Protein AF-A0A2D3UZE0-F1 (afdb_monomer_lite)

Secondary structure (DSSP, 8-state):
--------------------------GGGGS--HHHHHHHHHHHS-HHHHHHHHHH-HHHHHHHHH-HHHHHHHHHHHHHHHHHHHHHHHHS-HHHHHHHHHH-HHHHHHHHH-HHHHHHTTSSPPP--GGGGTGGGGS-----EE-TTEEEEEEEEETTEEEEEEEE-TT----SSHHHHTSBSEESPPSEEEEEEE-TTSSEEEEEEEE-SBHHHHHHHHHTS-TTPEEEEEE------TT-HHHHHHHHHHHHHHHHHHHHHHHHHHHHHHHHHHHHHHHHHHHHHHHHHHHHHHHHHHHHHHHHHHHHHHHHHHHHHHHHHHHHHHHHHHHHHTTS--

pLDDT: mean 75.47, std 17.36, range [38.78, 98.56]

Organism: NCBI:txid112498

Foldseek 3Di:
DDDDDDDDDDDDDDDDDDDDDPDPPDPPVPPPPVLNVLLVVLLPDDVVVLVVQCVPDPVSVCSCVVDPSNVVVVCVPLPPLRSLVVCCLPPDQLVVLVVQCPVDVSSVVSCVPDPSNCCSNQLDADDPDPVQVVVVVPVDNPLPFFHPQWAFPAFDDDPNDGFGFTDRPPVPDCDDPDRQQSGFGTHVFFQWKWWWKDAPPPDGPDIDTFGDGGPNSVVVVVVVDDPRIHGTGIGGPGDPPPPDVSVVVVVVVVVVVVVVVVVVVVVVVVVVVVVVVVVVVVVVVVVVVVVVVVVVVVVVVVVVVVVVVVVVVVVVVVVVVVVVVVVVVVVVVVVVVVVPPD

Sequence (342 aa):
MEGSIENPVLESTVLLEQNDPIVPTSASSKVLNTTELLEHIMAYLPMNGITEARQVNRFFRIVVDTSKPLRRPMIRVFGHGKLLEHILSQNLSAAEVTRARRVCQFFGATIDSSRTLRKVMFLEPERLSETLTLEMFTNQLTVTKLHPFINRMGITELDLQHAETFAISPNFSPWKLATWRSMLVCQPPCDGFKVYYLETGSHVSEIREVKGNTLGALLEDVESRPTDTRLIGLCISGFILESHPMVAAERHRAAQMAARKRREDRRAAWQLARDANEAGRLRKEAERQLKQATREAKRQYREAEMKRMQHARETNRASRVCAKERRLARRLAARGDDMCGQ

Radius of gyration: 48.28 Å; chains: 1; bounding box: 103×81×170 Å

Structure (mmCIF, N/CA/C/O backbone):
data_AF-A0A2D3UZE0-F1
#
_entry.id   AF-A0A2D3UZE0-F1
#
loop_
_atom_site.group_PDB
_atom_site.id
_atom_site.type_symbol
_atom_site.label_atom_id
_atom_site.label_alt_id
_atom_site.label_comp_id
_atom_site.label_asym_id
_atom_site.label_entity_id
_atom_site.label_seq_id
_atom_site.pdbx_PDB_ins_code
_atom_site.Cartn_x
_atom_site.Cartn_y
_atom_site.Cartn_z
_atom_site.occupancy
_atom_site.B_iso_or_equiv
_atom_site.auth_seq_id
_atom_site.auth_comp_id
_atom_site.auth_asym_id
_atom_site.auth_atom_id
_atom_site.pdbx_PDB_model_num
ATOM 1 N N . MET A 1 1 ? -21.658 41.083 73.314 1.00 42.81 1 MET A N 1
ATOM 2 C CA . MET A 1 1 ? -20.300 41.149 72.736 1.00 42.81 1 MET A CA 1
ATOM 3 C C . MET A 1 1 ? -20.415 40.620 71.324 1.00 42.81 1 MET A C 1
ATOM 5 O O . MET A 1 1 ? -20.282 39.429 71.098 1.00 42.81 1 MET A O 1
ATOM 9 N N . GLU A 1 2 ? -20.783 41.513 70.419 1.00 38.78 2 GLU A N 1
ATOM 10 C CA . GLU A 1 2 ? -20.941 41.273 68.988 1.00 38.78 2 GLU A CA 1
ATOM 11 C C . GLU A 1 2 ? -20.134 42.376 68.307 1.00 38.78 2 GLU A C 1
ATOM 13 O O . GLU A 1 2 ? -20.242 43.541 68.693 1.00 38.78 2 GLU A O 1
ATOM 18 N N . GLY A 1 3 ? -19.268 42.001 67.372 1.00 42.03 3 GLY A N 1
ATOM 19 C CA . GLY A 1 3 ? -18.408 42.922 66.638 1.00 42.03 3 GLY A CA 1
ATOM 20 C C . GLY A 1 3 ? -18.374 42.518 65.174 1.00 42.03 3 GLY A C 1
ATOM 21 O O . GLY A 1 3 ? -17.579 41.663 64.791 1.00 42.03 3 GLY A O 1
ATOM 22 N N . SER A 1 4 ? -19.262 43.123 64.384 1.00 49.72 4 SER A N 1
ATOM 23 C CA . SER A 1 4 ? -19.209 43.137 62.921 1.00 49.72 4 SER A CA 1
ATOM 24 C C . SER A 1 4 ? -18.129 44.110 62.459 1.00 49.72 4 SER A C 1
ATOM 26 O O . SER A 1 4 ? -18.085 45.250 62.918 1.00 49.72 4 SER A O 1
ATOM 28 N N . ILE A 1 5 ? -17.281 43.666 61.533 1.00 55.12 5 ILE A N 1
ATOM 29 C CA . ILE A 1 5 ? -16.327 44.511 60.811 1.00 55.12 5 ILE A CA 1
ATOM 30 C C . ILE A 1 5 ? -16.857 44.662 59.384 1.00 55.12 5 ILE A C 1
ATOM 32 O O . ILE A 1 5 ? -16.836 43.713 58.601 1.00 55.12 5 ILE A O 1
ATOM 36 N N . GLU A 1 6 ? -17.353 45.855 59.073 1.00 51.88 6 GLU A N 1
ATOM 37 C CA . GLU A 1 6 ? -17.641 46.312 57.715 1.00 51.88 6 GLU A CA 1
ATOM 38 C C . GLU A 1 6 ? -16.346 46.845 57.081 1.00 51.88 6 GLU A C 1
ATOM 40 O O . GLU A 1 6 ? -15.635 47.645 57.687 1.00 51.88 6 GLU A O 1
ATOM 45 N N . ASN A 1 7 ? -16.044 46.415 55.854 1.00 52.25 7 ASN A N 1
ATOM 46 C CA . ASN A 1 7 ? -15.009 47.012 55.009 1.00 52.25 7 ASN A CA 1
ATOM 47 C C . ASN A 1 7 ? -15.690 47.813 53.887 1.00 52.25 7 ASN A C 1
ATOM 49 O O . ASN A 1 7 ? -16.500 47.231 53.160 1.00 52.25 7 ASN A O 1
ATOM 53 N N . PRO A 1 8 ? -15.361 49.102 53.691 1.00 61.22 8 PRO A N 1
ATOM 54 C CA . PRO A 1 8 ? -15.886 49.876 52.577 1.00 61.22 8 PRO A CA 1
ATOM 55 C C . PRO A 1 8 ? -15.113 49.616 51.276 1.00 61.22 8 PRO A C 1
ATOM 57 O O . PRO A 1 8 ? -13.884 49.535 51.239 1.00 61.22 8 PRO A O 1
ATOM 60 N N . VAL A 1 9 ? -15.886 49.509 50.197 1.00 52.53 9 VAL A N 1
ATOM 61 C CA . VAL A 1 9 ? -15.462 49.412 48.798 1.00 52.53 9 VAL A CA 1
ATOM 62 C C . VAL A 1 9 ? -14.932 50.774 48.337 1.00 52.53 9 VAL A C 1
ATOM 64 O O . VAL A 1 9 ? -15.646 51.770 48.401 1.00 52.53 9 VAL A O 1
ATOM 67 N N . LEU A 1 10 ? -13.687 50.816 47.859 1.00 50.53 10 LEU A N 1
ATOM 68 C CA . LEU A 1 10 ? -13.117 51.969 47.159 1.00 50.53 10 LEU A CA 1
ATOM 69 C C . LEU A 1 10 ? -13.448 51.874 45.665 1.00 50.53 10 LEU A C 1
ATOM 71 O O . LEU A 1 10 ? -12.903 51.037 44.946 1.00 50.53 10 LEU A O 1
ATOM 75 N N . GLU A 1 11 ? -14.331 52.759 45.207 1.00 45.25 11 GLU A N 1
ATOM 76 C CA . GLU A 1 11 ? -14.503 53.110 43.798 1.00 45.25 11 GLU A CA 1
ATOM 77 C C . GLU A 1 11 ? -13.262 53.878 43.313 1.00 45.25 11 GLU A C 1
ATOM 79 O O . GLU A 1 11 ? -12.867 54.884 43.900 1.00 45.25 11 GLU A O 1
ATOM 84 N N . SER A 1 12 ? -12.627 53.406 42.239 1.00 46.94 12 SER A N 1
ATOM 85 C CA . SER A 1 12 ? -11.591 54.152 41.516 1.00 46.94 12 SER A CA 1
ATOM 86 C C . SER A 1 12 ? -12.094 54.500 40.125 1.00 46.94 12 SER A C 1
ATOM 88 O O . SER A 1 12 ? -12.044 53.703 39.190 1.00 46.94 12 SER A O 1
ATOM 90 N N . THR A 1 13 ? -12.584 55.727 40.023 1.00 40.91 13 THR A N 1
ATOM 91 C CA . THR A 1 13 ? -12.909 56.443 38.795 1.00 40.91 13 THR A CA 1
ATOM 92 C C . THR A 1 13 ? -11.601 56.874 38.133 1.00 40.91 13 THR A C 1
ATOM 94 O O . THR A 1 13 ? -10.943 57.799 38.603 1.00 40.91 13 THR A O 1
ATOM 97 N N . VAL A 1 14 ? -11.199 56.212 37.046 1.00 46.94 14 VAL A N 1
ATOM 98 C CA . VAL A 1 14 ? -10.114 56.697 36.179 1.00 46.94 14 VAL A CA 1
ATOM 99 C C . VAL A 1 14 ? -10.743 57.349 34.955 1.00 46.94 14 VAL A C 1
ATOM 101 O O . VAL A 1 14 ? -11.220 56.677 34.044 1.00 46.94 14 VAL A O 1
ATOM 104 N N . LEU A 1 15 ? -10.750 58.680 34.973 1.00 47.72 15 LEU A N 1
ATOM 105 C CA . LEU A 1 15 ? -10.876 59.522 33.790 1.00 47.72 15 LEU A CA 1
ATOM 106 C C . LEU A 1 15 ? -9.559 59.427 33.015 1.00 47.72 15 LEU A C 1
ATOM 108 O O . LEU A 1 15 ? -8.509 59.759 33.561 1.00 47.72 15 LEU A O 1
ATOM 112 N N . LEU A 1 16 ? -9.611 58.993 31.757 1.00 45.53 16 LEU A N 1
ATOM 113 C CA . LEU A 1 16 ? -8.508 59.174 30.819 1.00 45.53 16 LEU A CA 1
ATOM 114 C C . LEU A 1 16 ? -9.040 59.736 29.506 1.00 45.53 16 LEU A C 1
ATOM 116 O O . LEU A 1 16 ? -10.036 59.280 28.946 1.00 45.53 16 LEU A O 1
ATOM 120 N N . GLU A 1 17 ? -8.363 60.807 29.130 1.00 43.12 17 GLU A N 1
ATOM 121 C CA . GLU A 1 17 ? -8.721 61.839 28.182 1.00 43.12 17 GLU A CA 1
ATOM 122 C C . GLU A 1 17 ? -8.758 61.362 26.730 1.00 43.12 17 GLU A C 1
ATOM 124 O O . GLU A 1 17 ? -7.994 60.502 26.289 1.00 43.12 17 GLU A O 1
ATOM 129 N N . GLN A 1 18 ? -9.632 62.030 25.979 1.00 49.28 18 GLN A N 1
ATOM 130 C CA . GLN A 1 18 ? -9.578 62.151 24.531 1.00 49.28 18 GLN A CA 1
ATOM 131 C C . GLN A 1 18 ? -8.214 62.686 24.091 1.00 49.28 18 GLN A C 1
ATOM 133 O O . GLN A 1 18 ? -7.821 63.781 24.479 1.00 49.28 18 GLN A O 1
ATOM 138 N N . ASN A 1 19 ? -7.549 61.952 23.206 1.00 44.22 19 ASN A N 1
ATOM 139 C CA . ASN A 1 19 ? -6.631 62.509 22.221 1.00 44.22 19 ASN A CA 1
ATOM 140 C C . ASN A 1 19 ? -6.622 61.569 21.015 1.00 44.22 19 ASN A C 1
ATOM 142 O O . ASN A 1 19 ? -6.038 60.488 21.067 1.00 44.22 19 ASN A O 1
ATOM 146 N N . ASP A 1 20 ? -7.300 61.982 19.946 1.00 44.94 20 ASP A N 1
ATOM 147 C CA . ASP A 1 20 ? -7.248 61.332 18.640 1.00 44.94 20 ASP A CA 1
ATOM 148 C C . ASP A 1 20 ? -5.960 61.743 17.908 1.00 44.94 20 ASP A C 1
ATOM 150 O O . ASP A 1 20 ? -5.819 62.910 17.529 1.00 44.94 20 ASP A O 1
ATOM 154 N N . PRO A 1 21 ? -5.033 60.820 17.603 1.00 52.22 21 PRO A N 1
ATOM 155 C CA . PRO A 1 21 ? -4.105 61.032 16.512 1.00 52.22 21 PRO A CA 1
ATOM 156 C C . PRO A 1 21 ? -4.769 60.596 15.200 1.00 52.22 21 PRO A C 1
ATOM 158 O O . PRO A 1 21 ? -4.936 59.407 14.921 1.00 52.22 21 PRO A O 1
ATOM 161 N N . ILE A 1 22 ? -5.097 61.577 14.355 1.00 53.44 22 ILE A N 1
ATOM 162 C CA . ILE A 1 22 ? -5.331 61.366 12.922 1.00 53.44 22 ILE A CA 1
ATOM 163 C C . ILE A 1 22 ? -4.010 60.868 12.324 1.00 53.44 22 ILE A C 1
ATOM 165 O O . ILE A 1 22 ? -3.129 61.646 11.960 1.00 53.44 22 ILE A O 1
ATOM 169 N N . VAL A 1 23 ? -3.855 59.548 12.256 1.00 58.22 23 VAL A N 1
ATOM 170 C CA . VAL A 1 23 ? -2.779 58.902 11.505 1.00 58.22 23 VAL A CA 1
ATOM 171 C C . VAL A 1 23 ? -3.248 58.773 10.053 1.00 58.22 23 VAL A C 1
ATOM 173 O O . VAL A 1 23 ? -4.297 58.170 9.814 1.00 58.22 23 VAL A O 1
ATOM 176 N N . PRO A 1 24 ? -2.505 59.296 9.060 1.00 45.28 24 PRO A N 1
ATOM 177 C CA . PRO A 1 24 ? -2.798 59.021 7.664 1.00 45.28 24 PRO A CA 1
ATOM 178 C C . PRO A 1 24 ? -2.597 57.523 7.424 1.00 45.28 24 PRO A C 1
ATOM 180 O O . PRO A 1 24 ? -1.479 57.006 7.459 1.00 45.28 24 PRO A O 1
ATOM 183 N N . THR A 1 25 ? -3.706 56.819 7.213 1.00 46.47 25 THR A N 1
ATOM 184 C CA . THR A 1 25 ? -3.745 55.425 6.782 1.00 46.47 25 THR A CA 1
ATOM 185 C C . THR A 1 25 ? -3.040 55.323 5.436 1.00 46.47 25 THR A C 1
ATOM 187 O O . THR A 1 25 ? -3.602 55.590 4.374 1.00 46.47 25 THR A O 1
ATOM 190 N N . SER A 1 26 ? -1.758 54.959 5.488 1.00 49.34 26 SER A N 1
ATOM 191 C CA . SER A 1 26 ? -1.005 54.564 4.307 1.00 49.34 26 SER A CA 1
ATOM 192 C C . SER A 1 26 ? -1.685 53.340 3.683 1.00 49.34 26 SER A C 1
ATOM 194 O O . SER A 1 26 ? -2.358 52.554 4.356 1.00 49.34 26 SER A O 1
ATOM 196 N N . ALA A 1 27 ? -1.554 53.201 2.367 1.00 50.31 27 ALA A N 1
ATOM 197 C CA . ALA A 1 27 ? -2.300 52.279 1.513 1.00 50.31 27 ALA A CA 1
ATOM 198 C C . ALA A 1 27 ? -2.133 50.766 1.819 1.00 50.31 27 ALA A C 1
ATOM 200 O O . ALA A 1 27 ? -2.587 49.934 1.035 1.00 50.31 27 ALA A O 1
ATOM 201 N N . SER A 1 28 ? -1.539 50.387 2.956 1.00 41.69 28 SER A N 1
ATOM 202 C CA . SER A 1 28 ? -1.474 49.014 3.470 1.00 41.69 28 SER A CA 1
ATOM 203 C C . SER A 1 28 ? -2.775 48.533 4.135 1.00 41.69 28 SER A C 1
ATOM 205 O O . SER A 1 28 ? -2.962 47.330 4.286 1.00 41.69 28 SER A O 1
ATOM 207 N N . SER A 1 29 ? -3.737 49.422 4.424 1.00 45.06 29 SER A N 1
ATOM 208 C CA . SER A 1 29 ? -5.108 49.061 4.852 1.00 45.06 29 SER A CA 1
ATOM 209 C C . SER A 1 29 ? -5.966 48.420 3.738 1.00 45.06 29 SER A C 1
ATOM 211 O O . SER A 1 29 ? -7.137 48.112 3.956 1.00 45.06 29 SER A O 1
ATOM 213 N N . LYS A 1 30 ? -5.408 48.214 2.537 1.00 47.34 30 LYS A N 1
ATOM 214 C CA . LYS A 1 30 ? -6.022 47.443 1.438 1.00 47.34 30 LYS A CA 1
ATOM 215 C C . LYS A 1 30 ? -5.485 46.013 1.332 1.00 47.34 30 LYS A C 1
ATOM 217 O O . LYS A 1 30 ? -5.712 45.339 0.330 1.00 47.34 30 LYS A O 1
ATOM 222 N N . VAL A 1 31 ? -4.789 45.529 2.354 1.00 45.97 31 VAL A N 1
ATOM 223 C CA . VAL A 1 31 ? -4.672 44.090 2.568 1.00 45.97 31 VAL A CA 1
ATOM 224 C C . VAL A 1 31 ? -6.007 43.684 3.177 1.00 45.97 31 VAL A C 1
ATOM 226 O O . VAL A 1 31 ? -6.280 44.038 4.319 1.00 45.97 31 VAL A O 1
ATOM 229 N N . LEU A 1 32 ? -6.870 43.017 2.400 1.00 49.47 32 LEU A N 1
ATOM 230 C CA . LEU A 1 32 ? -7.961 42.201 2.949 1.00 49.47 32 LEU A CA 1
ATOM 231 C C . LEU A 1 32 ? -7.459 41.594 4.258 1.00 49.47 32 LEU A C 1
ATOM 233 O O . LEU A 1 32 ? -6.404 40.953 4.216 1.00 49.47 32 LEU A O 1
ATOM 237 N N . ASN A 1 33 ? -8.145 41.828 5.387 1.00 66.75 33 ASN A N 1
ATOM 238 C CA . ASN A 1 33 ? -7.785 41.187 6.654 1.00 66.75 33 ASN A CA 1
ATOM 239 C C . ASN A 1 33 ? -7.451 39.738 6.320 1.00 66.75 33 ASN A C 1
ATOM 241 O O . ASN A 1 33 ? -8.242 39.074 5.653 1.00 66.75 33 ASN A O 1
ATOM 245 N N . THR A 1 34 ? -6.246 39.275 6.643 1.00 76.00 34 THR A N 1
ATOM 246 C CA . THR A 1 34 ? -5.714 38.005 6.117 1.00 76.00 34 THR A CA 1
ATOM 247 C C . THR A 1 34 ? -6.673 36.834 6.347 1.00 76.00 34 THR A C 1
ATOM 249 O O . THR A 1 34 ? -6.692 35.889 5.564 1.00 76.00 34 THR A O 1
ATOM 252 N N . THR A 1 35 ? -7.534 36.943 7.361 1.00 81.94 35 THR A N 1
ATOM 253 C CA . THR A 1 35 ? -8.692 36.086 7.620 1.00 81.94 35 THR A CA 1
ATOM 254 C C . THR A 1 35 ? -9.772 36.146 6.535 1.00 81.94 35 THR A C 1
ATOM 256 O O . THR A 1 35 ? -10.160 35.099 6.046 1.00 81.94 35 THR A O 1
ATOM 259 N N . GLU A 1 36 ? -10.236 37.320 6.104 1.00 82.81 36 GLU A N 1
ATOM 260 C CA . GLU A 1 36 ? -11.264 37.487 5.062 1.00 82.81 36 GLU A CA 1
ATOM 261 C C . GLU A 1 36 ? -10.802 36.956 3.700 1.00 82.81 36 GLU A C 1
ATOM 263 O O . GLU A 1 36 ? -11.555 36.263 3.015 1.00 82.81 36 GLU A O 1
ATOM 268 N N . LEU A 1 37 ? -9.546 37.226 3.320 1.00 83.19 37 LEU A N 1
ATOM 269 C CA . LEU A 1 37 ? -8.965 36.657 2.101 1.00 83.19 37 LEU A CA 1
ATOM 270 C C . LEU A 1 37 ? -8.870 35.133 2.205 1.00 83.19 37 LEU A C 1
ATOM 272 O O . LEU A 1 37 ? -9.196 34.429 1.251 1.00 83.19 37 LEU A O 1
ATOM 276 N N . LEU A 1 38 ? -8.458 34.617 3.365 1.00 85.00 38 LEU A N 1
ATOM 277 C CA . LEU A 1 38 ? -8.378 33.181 3.590 1.00 85.00 38 LEU A CA 1
ATOM 278 C C . LEU A 1 38 ? -9.762 32.526 3.541 1.00 85.00 38 LEU A C 1
ATOM 280 O O . LEU A 1 38 ? -9.923 31.511 2.875 1.00 85.00 38 LEU A O 1
ATOM 284 N N . GLU A 1 39 ? -10.772 33.128 4.167 1.00 89.56 39 GLU A N 1
ATOM 285 C CA . GLU A 1 39 ? -12.163 32.682 4.085 1.00 89.56 39 GLU A CA 1
ATOM 286 C C . GLU A 1 39 ? -12.656 32.649 2.638 1.00 89.56 39 GLU A C 1
ATOM 288 O O . GLU A 1 39 ? -13.287 31.675 2.227 1.00 89.56 39 GLU A O 1
ATOM 293 N N . HIS A 1 40 ? -12.326 33.676 1.849 1.00 84.81 40 HIS A N 1
ATOM 294 C CA . HIS A 1 40 ? -12.684 33.737 0.437 1.00 84.81 40 HIS A CA 1
ATOM 295 C C . HIS A 1 40 ? -12.008 32.623 -0.364 1.00 84.81 40 HIS A C 1
ATOM 297 O O . HIS A 1 40 ? -12.692 31.898 -1.077 1.00 84.81 40 HIS A O 1
ATOM 303 N N . ILE A 1 41 ? -10.694 32.426 -0.206 1.00 85.75 41 ILE A N 1
ATOM 304 C CA . ILE A 1 41 ? -9.944 31.353 -0.879 1.00 85.75 41 ILE A CA 1
ATOM 305 C C . ILE A 1 41 ? -10.514 29.983 -0.497 1.00 85.75 41 ILE A C 1
ATOM 307 O O . ILE A 1 41 ? -10.791 29.157 -1.367 1.00 85.75 41 ILE A O 1
ATOM 311 N N . MET A 1 42 ? -10.737 29.749 0.798 1.00 88.25 42 MET A N 1
ATOM 312 C CA . MET A 1 42 ? -11.257 28.480 1.304 1.00 88.25 42 MET A CA 1
ATOM 313 C C . MET A 1 42 ? -12.687 28.204 0.838 1.00 88.25 42 MET A C 1
ATOM 315 O O . MET A 1 42 ? -13.042 27.042 0.670 1.00 88.25 42 MET A O 1
ATOM 319 N N . ALA A 1 43 ? -13.492 29.235 0.566 1.00 86.50 43 ALA A N 1
ATOM 320 C CA . ALA A 1 43 ? -14.847 29.066 0.046 1.00 86.50 43 ALA A CA 1
ATOM 321 C C . ALA A 1 43 ? -14.885 28.471 -1.375 1.00 86.50 43 ALA A C 1
ATOM 323 O O . ALA A 1 43 ? -15.903 27.886 -1.747 1.00 86.50 43 ALA A O 1
ATOM 324 N N . TYR A 1 44 ? -13.796 28.584 -2.148 1.00 87.00 44 TYR A N 1
ATOM 325 C CA . TYR A 1 44 ? -13.669 27.980 -3.483 1.00 87.00 44 TYR A CA 1
ATOM 326 C C . TYR A 1 44 ? -12.960 26.626 -3.486 1.00 87.00 44 TYR A C 1
ATOM 328 O O . TYR A 1 44 ? -12.937 25.952 -4.518 1.00 87.00 44 TYR A O 1
ATOM 336 N N . LEU A 1 45 ? -12.370 26.210 -2.364 1.00 83.25 45 LEU A N 1
ATOM 337 C CA . LEU A 1 45 ? -11.733 24.904 -2.293 1.00 83.25 45 LEU A CA 1
ATOM 338 C C . LEU A 1 45 ? -12.791 23.791 -2.305 1.00 83.25 45 LEU A C 1
ATOM 340 O O . LEU A 1 45 ? -13.855 23.929 -1.692 1.00 83.25 45 LEU A O 1
ATOM 344 N N . PRO A 1 46 ? -12.498 22.642 -2.943 1.00 81.69 46 PRO A N 1
ATOM 345 C CA . PRO A 1 46 ? -13.294 21.447 -2.720 1.00 81.69 46 PRO A CA 1
ATOM 346 C C . PRO A 1 46 ? -13.251 21.084 -1.230 1.00 81.69 46 PRO A C 1
ATOM 348 O O . PRO A 1 46 ? -12.268 21.354 -0.540 1.00 81.69 46 PRO A O 1
ATOM 351 N N . MET A 1 47 ? -14.298 20.427 -0.727 1.00 77.25 47 MET A N 1
ATOM 352 C CA . MET A 1 47 ? -14.440 20.150 0.710 1.00 77.25 47 MET A CA 1
ATOM 353 C C . MET A 1 47 ? -13.239 19.433 1.332 1.00 77.25 47 MET A C 1
ATOM 355 O O . MET A 1 47 ? -12.878 19.753 2.462 1.00 77.25 47 MET A O 1
ATOM 359 N N . ASN A 1 48 ? -12.598 18.524 0.590 1.00 78.06 48 ASN A N 1
ATOM 360 C CA . ASN A 1 48 ? -11.380 17.849 1.042 1.00 78.06 48 ASN A CA 1
ATOM 361 C C . ASN A 1 48 ? -10.261 18.858 1.337 1.00 78.06 48 ASN A C 1
ATOM 363 O O . ASN A 1 48 ? -9.622 18.771 2.380 1.00 78.06 48 ASN A O 1
ATOM 367 N N . GLY A 1 49 ? -10.117 19.886 0.498 1.00 84.00 49 GLY A N 1
ATOM 368 C CA . GLY A 1 49 ? -9.166 20.976 0.707 1.00 84.00 49 GLY A CA 1
ATOM 369 C C . GLY A 1 49 ? -9.495 21.829 1.934 1.00 84.00 49 GLY A C 1
ATOM 370 O O . GLY A 1 49 ? -8.587 22.225 2.656 1.00 84.00 49 GLY A O 1
ATOM 371 N N . ILE A 1 50 ? -10.779 22.057 2.241 1.00 83.62 50 ILE A N 1
ATOM 372 C CA . ILE A 1 50 ? -11.184 22.758 3.476 1.00 83.62 50 ILE A CA 1
ATOM 373 C C . ILE A 1 50 ? -10.853 21.904 4.709 1.00 83.62 50 ILE A C 1
ATOM 375 O O . ILE A 1 50 ? -10.321 22.421 5.693 1.00 83.62 50 ILE A O 1
ATOM 379 N N . THR A 1 51 ? -11.134 20.596 4.667 1.00 79.50 51 THR A N 1
ATOM 380 C CA . THR A 1 51 ? -10.821 19.681 5.777 1.00 79.50 51 THR A CA 1
ATOM 381 C C . THR A 1 51 ? -9.324 19.495 5.984 1.00 79.50 51 THR A C 1
ATOM 383 O O . THR A 1 51 ? -8.878 19.475 7.128 1.00 79.50 51 THR A O 1
ATOM 386 N N . GLU A 1 52 ? -8.547 19.402 4.906 1.00 84.50 52 GLU A N 1
ATOM 387 C CA . GLU A 1 52 ? -7.087 19.327 4.952 1.00 84.50 52 GLU A CA 1
ATOM 388 C C . GLU A 1 52 ? -6.519 20.615 5.536 1.00 84.50 52 GLU A C 1
ATOM 390 O O . GLU A 1 52 ? -5.783 20.571 6.517 1.00 84.50 52 GLU A O 1
ATOM 395 N N . ALA A 1 53 ? -6.948 21.773 5.032 1.00 84.06 53 ALA A N 1
ATOM 396 C CA . ALA A 1 53 ? -6.512 23.063 5.546 1.00 84.06 53 ALA A CA 1
ATOM 397 C C . ALA A 1 53 ? -6.838 23.239 7.040 1.00 84.06 53 ALA A C 1
ATOM 399 O O . ALA A 1 53 ? -6.002 23.737 7.792 1.00 84.06 53 ALA A O 1
ATOM 400 N N . ARG A 1 54 ? -7.997 22.747 7.508 1.00 84.31 54 ARG A N 1
ATOM 401 C CA . ARG A 1 54 ? -8.348 22.716 8.941 1.00 84.31 54 ARG A CA 1
ATOM 402 C C . ARG A 1 54 ? -7.338 21.919 9.783 1.00 84.31 54 ARG A C 1
ATOM 404 O O . ARG A 1 54 ? -7.139 22.251 10.949 1.00 84.31 54 ARG A O 1
ATOM 411 N N . GLN A 1 55 ? -6.711 20.888 9.214 1.00 83.00 55 GLN A N 1
ATOM 412 C CA . GLN A 1 55 ? -5.725 20.031 9.886 1.00 83.00 55 GLN A CA 1
ATOM 413 C C . GLN A 1 55 ? -4.291 20.578 9.822 1.00 83.00 55 GLN A C 1
ATOM 415 O O . GLN A 1 55 ? -3.471 20.188 10.649 1.00 83.00 55 GLN A O 1
ATOM 420 N N . VAL A 1 56 ? -3.983 21.494 8.894 1.00 83.88 56 VAL A N 1
ATOM 421 C CA . VAL A 1 56 ? -2.619 22.028 8.704 1.00 83.88 56 VAL A CA 1
ATOM 422 C C . VAL A 1 56 ? -2.120 22.791 9.934 1.00 83.88 56 VAL A C 1
ATOM 424 O O . VAL A 1 56 ? -0.980 22.607 10.354 1.00 83.88 56 VAL A O 1
ATOM 427 N N . ASN A 1 57 ? -2.939 23.679 10.511 1.00 84.81 57 ASN A N 1
ATOM 428 C CA . ASN A 1 57 ? -2.542 24.487 11.670 1.00 84.81 57 ASN A CA 1
ATOM 429 C C . ASN A 1 57 ? -3.764 24.982 12.470 1.00 84.81 57 ASN A C 1
ATOM 431 O O . ASN A 1 57 ? -4.843 25.218 11.921 1.00 84.81 57 ASN A O 1
ATOM 435 N N . ARG A 1 58 ? -3.566 25.231 13.773 1.00 83.06 58 ARG A N 1
ATOM 436 C CA . ARG A 1 58 ? -4.506 25.897 14.687 1.00 83.06 58 ARG A CA 1
ATOM 437 C C . ARG A 1 58 ? -5.114 27.175 14.098 1.00 83.06 58 ARG A C 1
ATOM 439 O O . ARG A 1 58 ? -6.298 27.401 14.323 1.00 83.06 58 ARG A O 1
ATOM 446 N N . PHE A 1 59 ? -4.349 27.986 13.363 1.00 81.75 59 PHE A N 1
ATOM 447 C CA . PHE A 1 59 ? -4.872 29.214 12.743 1.00 81.75 59 PHE A CA 1
ATOM 448 C C . PHE A 1 59 ? -5.980 28.923 11.718 1.00 81.75 59 PHE A C 1
ATOM 450 O O . PHE A 1 59 ? -7.085 29.444 11.848 1.00 81.75 59 PHE A O 1
ATOM 457 N N . PHE A 1 60 ? -5.731 28.020 10.766 1.00 82.00 60 PHE A N 1
ATOM 458 C CA . PHE A 1 60 ? -6.731 27.594 9.781 1.00 82.00 60 PHE A CA 1
ATOM 459 C C . PHE A 1 60 ? -7.943 26.943 10.442 1.00 82.00 60 PHE A C 1
ATOM 461 O O . PHE A 1 60 ? -9.074 27.202 10.038 1.00 82.00 60 PHE A O 1
ATOM 468 N N . ARG A 1 61 ? -7.726 26.147 11.497 1.00 83.88 61 ARG A N 1
ATOM 469 C CA . ARG A 1 61 ? -8.825 25.581 12.285 1.00 83.88 61 ARG A CA 1
ATOM 470 C C . ARG A 1 61 ? -9.733 26.667 12.855 1.00 83.88 61 ARG A C 1
ATOM 472 O O . ARG A 1 61 ? -10.946 26.554 12.731 1.00 83.88 61 ARG A O 1
ATOM 479 N N . ILE A 1 62 ? -9.154 27.718 13.439 1.00 84.19 62 ILE A N 1
ATOM 480 C CA . ILE A 1 62 ? -9.923 28.840 13.988 1.00 84.19 62 ILE A CA 1
ATOM 481 C C . ILE A 1 62 ? -10.716 29.529 12.878 1.00 84.19 62 ILE A C 1
ATOM 483 O O . ILE A 1 62 ? -11.915 29.698 13.049 1.00 84.19 62 ILE A O 1
ATOM 487 N N . VAL A 1 63 ? -10.092 29.857 11.741 1.00 85.94 63 VAL A N 1
ATOM 488 C CA . VAL A 1 63 ? -10.773 30.540 10.625 1.00 85.94 63 VAL A CA 1
ATOM 489 C C . VAL A 1 63 ? -11.933 29.706 10.074 1.00 85.94 63 VAL A C 1
ATOM 491 O O . VAL A 1 63 ? -13.034 30.222 9.910 1.00 85.94 63 VAL A O 1
ATOM 494 N N . VAL A 1 64 ? -11.737 28.403 9.856 1.00 84.94 64 VAL A N 1
ATOM 495 C CA . VAL A 1 64 ? -12.809 27.502 9.395 1.00 84.94 64 VAL A CA 1
ATOM 496 C C . VAL A 1 64 ? -13.951 27.425 10.411 1.00 84.94 64 VAL A C 1
ATOM 498 O O . VAL A 1 64 ? -15.123 27.481 10.034 1.00 84.94 64 VAL A O 1
ATOM 501 N N . ASP A 1 65 ? -13.625 27.330 11.701 1.00 81.19 65 ASP A N 1
ATOM 502 C CA . ASP A 1 65 ? -14.620 27.153 12.757 1.00 81.19 65 ASP A CA 1
ATOM 503 C C . ASP A 1 65 ? -15.384 28.460 13.057 1.00 81.19 65 ASP A C 1
ATOM 505 O O . ASP A 1 65 ? -16.575 28.420 13.385 1.00 81.19 65 ASP A O 1
ATOM 509 N N . THR A 1 66 ? -14.765 29.637 12.914 1.00 84.50 66 THR A N 1
ATOM 510 C CA . THR A 1 66 ? -15.401 30.945 13.174 1.00 84.50 66 THR A CA 1
ATOM 511 C C . THR A 1 66 ? -16.115 31.534 11.956 1.00 84.50 66 THR A C 1
ATOM 513 O O . THR A 1 66 ? -17.115 32.237 12.130 1.00 84.50 66 THR A O 1
ATOM 516 N N . SER A 1 67 ? -15.678 31.203 10.740 1.00 88.44 67 SER A N 1
ATOM 517 C CA . SER A 1 67 ? -16.203 31.771 9.498 1.00 88.44 67 SER A CA 1
ATOM 518 C C . SER A 1 67 ? -17.642 31.335 9.195 1.00 88.44 67 SER A C 1
ATOM 520 O O . SER A 1 67 ? -17.949 30.168 8.933 1.00 88.44 67 SER A O 1
ATOM 522 N N . LYS A 1 68 ? -18.563 32.305 9.157 1.00 85.00 68 LYS A N 1
ATOM 523 C CA . LYS A 1 68 ? -19.950 32.095 8.705 1.00 85.00 68 LYS A CA 1
ATOM 524 C C . LYS A 1 68 ? -20.050 31.569 7.259 1.00 85.00 68 LYS A C 1
ATOM 526 O O . LYS A 1 68 ? -20.864 30.660 7.050 1.00 85.00 68 LYS A O 1
ATOM 531 N N . PRO A 1 69 ? -19.303 32.098 6.263 1.00 84.00 69 PRO A N 1
ATOM 532 C CA . PRO A 1 69 ? -19.417 31.616 4.889 1.00 84.00 69 PRO A CA 1
ATOM 533 C C . PRO A 1 69 ? -18.927 30.178 4.711 1.00 84.00 69 PRO A C 1
ATOM 535 O O . PRO A 1 69 ? -19.524 29.472 3.907 1.00 84.00 69 PRO A O 1
ATOM 538 N N . LEU A 1 70 ? -17.947 29.703 5.490 1.00 82.62 70 LEU A N 1
ATOM 539 C CA . LEU A 1 70 ? -17.451 28.319 5.406 1.00 82.62 70 LEU A CA 1
ATOM 540 C C . LEU A 1 70 ? -18.364 27.300 6.112 1.00 82.62 70 LEU A C 1
ATOM 542 O O . LEU A 1 70 ? -18.494 26.156 5.665 1.00 82.62 70 LEU A O 1
ATOM 546 N N . ARG A 1 71 ? -19.093 27.717 7.158 1.00 77.38 71 ARG A N 1
ATOM 547 C CA . ARG A 1 71 ? -20.059 26.845 7.853 1.00 77.38 71 ARG A CA 1
ATOM 548 C C . ARG A 1 71 ? -21.218 26.399 6.962 1.00 77.38 71 ARG A C 1
ATOM 550 O O . ARG A 1 71 ? -21.653 25.255 7.063 1.00 77.38 71 ARG A O 1
ATOM 557 N N . ARG A 1 72 ? -21.744 27.273 6.094 1.00 74.38 72 ARG A N 1
ATOM 558 C CA . ARG A 1 72 ? -22.914 26.954 5.245 1.00 74.38 72 ARG A CA 1
ATOM 559 C C . ARG A 1 72 ? -22.637 25.798 4.259 1.00 74.38 72 ARG A C 1
ATOM 561 O O . ARG A 1 72 ? -23.446 24.868 4.235 1.00 74.38 72 ARG A O 1
ATOM 568 N N . PRO A 1 73 ? -21.532 25.797 3.487 1.00 68.50 73 PRO A N 1
ATOM 569 C CA . PRO A 1 73 ? -21.114 24.657 2.673 1.00 68.50 73 PRO A CA 1
ATOM 570 C C . PRO A 1 73 ? -20.876 23.391 3.500 1.00 68.50 73 PRO A C 1
ATOM 572 O O . PRO A 1 73 ? -21.395 22.337 3.140 1.00 68.50 73 PRO A O 1
ATOM 575 N N . MET A 1 74 ? -20.188 23.491 4.645 1.00 66.81 74 MET A N 1
ATOM 576 C CA . MET A 1 74 ? -19.954 22.336 5.525 1.00 66.81 74 MET A CA 1
ATOM 577 C C . MET A 1 74 ? -21.264 21.691 5.996 1.00 66.81 74 MET A C 1
ATOM 579 O O . MET A 1 74 ? -21.400 20.470 5.946 1.00 66.81 74 MET A O 1
ATOM 583 N N . ILE A 1 75 ? -22.252 22.499 6.389 1.00 67.50 75 ILE A N 1
ATOM 584 C CA . ILE A 1 75 ? -23.574 22.018 6.813 1.00 67.50 75 ILE A CA 1
ATOM 585 C C . ILE A 1 75 ? -24.329 21.357 5.650 1.00 67.50 75 ILE A C 1
ATOM 587 O O . ILE A 1 75 ? -24.937 20.304 5.845 1.00 67.50 75 ILE A O 1
ATOM 591 N N . ARG A 1 76 ? -24.283 21.937 4.441 1.00 64.50 76 ARG A N 1
ATOM 592 C CA . ARG A 1 76 ? -24.961 21.380 3.256 1.00 64.50 76 ARG A CA 1
ATOM 593 C C . ARG A 1 76 ? -24.384 20.036 2.820 1.00 64.50 76 ARG A C 1
ATOM 595 O O . ARG A 1 76 ? -25.146 19.160 2.430 1.00 64.50 76 ARG A O 1
ATOM 602 N N . VAL A 1 77 ? -23.064 19.877 2.873 1.00 57.28 77 VAL A N 1
ATOM 603 C CA . VAL A 1 77 ? -22.387 18.691 2.326 1.00 57.28 77 VAL A CA 1
ATOM 604 C C . VAL A 1 77 ? -22.408 17.513 3.299 1.00 57.28 77 VAL A C 1
ATOM 606 O O . VAL A 1 77 ? -22.657 16.379 2.897 1.00 57.28 77 VAL 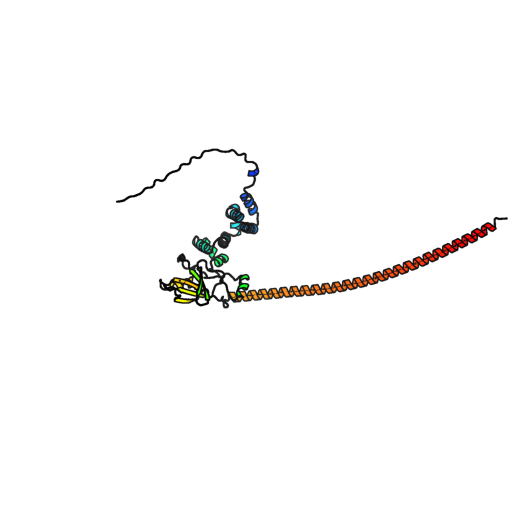A O 1
ATOM 609 N N . PHE A 1 78 ? -22.169 17.758 4.586 1.00 57.69 78 PHE A N 1
ATOM 610 C CA . PHE A 1 78 ? -22.131 16.688 5.584 1.00 57.69 78 PHE A CA 1
ATOM 611 C C . PHE A 1 78 ? -23.521 16.354 6.142 1.00 57.69 78 PHE A C 1
ATOM 613 O O . PHE A 1 78 ? -23.745 15.253 6.650 1.00 57.69 78 PHE A O 1
ATOM 620 N N . GLY A 1 79 ? -24.472 17.285 6.044 1.00 70.88 79 GLY A N 1
ATOM 621 C CA . GLY A 1 79 ? -25.642 17.281 6.908 1.00 70.88 79 GLY A CA 1
ATOM 622 C C . GLY A 1 79 ? -25.235 17.550 8.362 1.00 70.88 79 GLY A C 1
ATOM 623 O O . GLY A 1 79 ? -24.105 17.288 8.786 1.00 70.88 79 GLY A O 1
ATOM 624 N N . HIS A 1 80 ? -26.165 18.069 9.162 1.00 76.06 80 HIS A N 1
ATOM 625 C CA . HIS A 1 80 ? -25.900 18.420 10.563 1.00 76.06 80 HIS A CA 1
ATOM 626 C C . HIS A 1 80 ? -25.327 17.239 11.373 1.00 76.06 80 HIS A C 1
ATOM 628 O O . HIS A 1 80 ? -24.466 17.445 12.223 1.00 76.06 80 HIS A O 1
ATOM 634 N N . GLY A 1 81 ? -25.744 16.004 11.062 1.00 81.38 81 GLY A N 1
ATOM 635 C CA . GLY A 1 81 ? -25.285 14.787 11.738 1.00 81.38 81 GLY A CA 1
ATOM 636 C C . GLY A 1 81 ? -23.809 14.447 11.500 1.00 81.38 81 GLY A C 1
ATOM 637 O O . GLY A 1 81 ? -23.082 14.246 12.467 1.00 81.38 81 GLY A O 1
ATOM 638 N N . LYS A 1 82 ? -23.317 14.425 10.249 1.00 79.12 82 LYS A N 1
ATOM 639 C CA . LYS A 1 82 ? -21.911 14.041 9.995 1.00 79.12 82 LYS A CA 1
ATOM 640 C C . LYS A 1 82 ? -20.919 15.120 10.423 1.00 79.12 82 LYS A C 1
ATOM 642 O O . LYS A 1 82 ? -19.817 14.801 10.860 1.00 79.12 82 LYS A O 1
ATOM 647 N N . LEU A 1 83 ? -21.301 16.396 10.312 1.00 79.00 83 LEU A N 1
ATOM 648 C CA . LEU A 1 83 ? -20.472 17.496 10.809 1.00 79.00 83 LEU A CA 1
ATOM 649 C C . LEU A 1 83 ? -20.288 17.376 12.322 1.00 79.00 83 LEU A C 1
ATOM 651 O O . LEU A 1 83 ? -19.177 17.475 12.838 1.00 79.00 83 LEU A O 1
ATOM 655 N N . LEU A 1 84 ? -21.389 17.117 13.019 1.00 83.81 84 LEU A N 1
ATOM 656 C CA . LEU A 1 84 ? -21.375 16.880 14.444 1.00 83.81 84 LEU A CA 1
ATOM 657 C C . LEU A 1 84 ? -20.561 15.632 14.809 1.00 83.81 84 LEU A C 1
ATOM 659 O O . LEU A 1 84 ? -19.726 15.706 15.704 1.00 83.81 84 LEU A O 1
ATOM 663 N N . GLU A 1 85 ? -20.739 14.520 14.091 1.00 87.69 85 GLU A N 1
ATOM 664 C CA . GLU A 1 85 ? -19.926 13.310 14.261 1.00 87.69 85 GLU A CA 1
ATOM 665 C C . GLU A 1 85 ? -18.427 13.613 14.178 1.00 87.69 85 GLU A C 1
ATOM 667 O O . GLU A 1 85 ? -17.645 13.177 15.024 1.00 87.69 85 GLU A O 1
ATOM 672 N N . HIS A 1 86 ? -18.026 14.408 13.192 1.00 81.75 86 HIS A N 1
ATOM 673 C CA . HIS A 1 86 ? -16.640 14.810 13.003 1.00 81.75 86 HIS A CA 1
ATOM 674 C C . HIS A 1 86 ? -16.128 15.723 14.131 1.00 81.75 86 HIS A C 1
ATOM 676 O O . HIS A 1 86 ? -15.028 15.521 14.640 1.00 81.75 86 HIS A O 1
ATOM 682 N N . ILE A 1 87 ? -16.927 16.700 14.573 1.00 81.38 87 ILE A N 1
ATOM 683 C CA . ILE A 1 87 ? -16.563 17.578 15.696 1.00 81.38 87 ILE A CA 1
ATOM 684 C C . ILE A 1 87 ? -16.376 16.766 16.982 1.00 81.38 87 ILE A C 1
ATOM 686 O O . ILE A 1 87 ? -15.348 16.920 17.643 1.00 81.38 87 ILE A O 1
ATOM 690 N N . LEU A 1 88 ? -17.341 15.900 17.305 1.00 87.31 88 LEU A N 1
ATOM 691 C CA . LEU A 1 88 ? -17.340 15.084 18.517 1.00 87.31 88 LEU A CA 1
ATOM 692 C C . LEU A 1 88 ? -16.197 14.059 18.512 1.00 87.31 88 LEU A C 1
ATOM 694 O O . LEU A 1 88 ? -15.596 13.829 19.552 1.00 87.31 88 LEU A O 1
ATOM 698 N N . SER A 1 89 ? -15.875 13.463 17.362 1.00 84.38 89 SER A N 1
ATOM 699 C CA . SER A 1 89 ? -14.829 12.432 17.273 1.00 84.38 89 SER A CA 1
ATOM 700 C C . SER A 1 89 ? -13.406 12.989 17.273 1.00 84.38 89 SER A C 1
ATOM 702 O O . SER A 1 89 ? -12.504 12.299 17.736 1.00 84.38 89 SER A O 1
ATOM 704 N N . GLN A 1 90 ? -13.185 14.206 16.762 1.00 81.62 90 GLN A N 1
ATOM 705 C CA . GLN A 1 90 ? -11.835 14.771 16.655 1.00 81.62 90 GLN A CA 1
ATOM 706 C C . GLN A 1 90 ? -11.452 15.718 17.790 1.00 81.62 90 GLN A C 1
ATOM 708 O O . GLN A 1 90 ? -10.268 15.843 18.090 1.00 81.62 90 GLN A O 1
ATOM 713 N N . ASN A 1 91 ? -12.416 16.426 18.385 1.00 77.19 91 ASN A N 1
ATOM 714 C CA . ASN A 1 91 ? -12.101 17.544 19.284 1.00 77.19 91 ASN A CA 1
ATOM 715 C C . ASN A 1 91 ? -12.469 17.296 20.744 1.00 77.19 91 ASN A C 1
ATOM 717 O O . ASN A 1 91 ? -12.100 18.109 21.586 1.00 77.19 91 ASN A O 1
ATOM 721 N N . LEU A 1 92 ? -13.202 16.224 21.043 1.00 81.12 92 LEU A N 1
ATOM 722 C CA . LEU A 1 92 ? -13.686 15.950 22.387 1.00 81.12 92 LEU A CA 1
ATOM 723 C C . LEU A 1 92 ? -13.136 14.626 22.902 1.00 81.12 92 LEU A C 1
ATOM 725 O O . LEU A 1 92 ? -13.093 13.620 22.195 1.00 81.12 92 LEU A O 1
ATOM 729 N N . SER A 1 93 ? -12.768 14.620 24.177 1.00 80.62 93 SER A N 1
ATOM 730 C CA . SER A 1 93 ? -12.518 13.392 24.924 1.00 80.62 93 SER A CA 1
ATOM 731 C C . SER A 1 93 ? -13.796 12.549 25.010 1.00 80.62 93 SER A C 1
ATOM 733 O O . SER A 1 93 ? -14.912 13.069 25.006 1.00 80.62 93 SER A O 1
ATOM 735 N N . ALA A 1 94 ? -13.671 11.232 25.168 1.00 77.25 94 ALA A N 1
ATOM 736 C CA . ALA A 1 94 ? -14.836 10.352 25.308 1.00 77.25 94 ALA A CA 1
ATOM 737 C C . ALA A 1 94 ? -15.742 10.728 26.508 1.00 77.25 94 ALA A C 1
ATOM 739 O O . ALA A 1 94 ? -16.965 10.563 26.442 1.00 77.25 94 ALA A O 1
ATOM 740 N N . ALA A 1 95 ? -15.181 11.327 27.566 1.00 75.94 95 ALA A N 1
ATOM 741 C CA . ALA A 1 95 ? -15.955 11.905 28.666 1.00 75.94 95 ALA A CA 1
ATOM 742 C C . ALA A 1 95 ? -16.815 13.102 28.209 1.00 75.94 95 ALA A C 1
ATOM 744 O O . ALA A 1 95 ? -17.991 13.201 28.565 1.00 75.94 95 ALA A O 1
ATOM 745 N N . GLU A 1 96 ? -16.266 13.995 27.385 1.00 83.50 96 GLU A N 1
ATOM 746 C CA . GLU A 1 96 ? -16.990 15.133 26.808 1.00 83.50 96 GLU A CA 1
ATOM 747 C C . GLU A 1 96 ? -18.042 14.705 25.790 1.00 83.50 96 GLU A C 1
ATOM 749 O O . GLU A 1 96 ? -19.147 15.242 25.813 1.00 83.50 96 GLU A O 1
ATOM 754 N N . VAL A 1 97 ? -17.756 13.700 24.958 1.00 84.06 97 VAL A N 1
ATOM 755 C CA . VAL A 1 97 ? -18.752 13.122 24.042 1.00 84.06 97 VAL A CA 1
ATOM 756 C C . VAL A 1 97 ? -19.912 12.513 24.837 1.00 84.06 97 VAL A C 1
ATOM 758 O O . VAL A 1 97 ? -21.079 12.726 24.503 1.00 84.06 97 VAL A O 1
ATOM 761 N N . THR A 1 98 ? -19.614 11.838 25.953 1.00 79.69 98 THR A N 1
ATOM 762 C CA . THR A 1 98 ? -20.638 11.312 26.869 1.00 79.69 98 THR A CA 1
ATOM 763 C C . THR A 1 98 ? -21.494 12.428 27.466 1.00 79.69 98 THR A C 1
ATOM 765 O O . THR A 1 98 ? -22.715 12.280 27.550 1.00 79.69 98 THR A O 1
ATOM 768 N N . ARG A 1 99 ? -20.887 13.561 27.852 1.00 81.62 99 ARG A N 1
ATOM 769 C CA . ARG A 1 99 ? -21.631 14.749 28.298 1.00 81.62 99 ARG A CA 1
ATOM 770 C C . ARG A 1 99 ? -22.497 15.313 27.172 1.00 81.62 99 ARG A C 1
ATOM 772 O O . ARG A 1 99 ? -23.689 15.506 27.385 1.00 81.62 99 ARG A O 1
ATOM 779 N N . ALA A 1 100 ? -21.943 15.499 25.974 1.00 83.88 100 ALA A N 1
ATOM 780 C CA . ALA A 1 100 ? -22.658 16.029 24.813 1.00 83.88 100 ALA A CA 1
ATOM 781 C C . ALA A 1 100 ? -23.898 15.190 24.470 1.00 83.88 100 ALA A C 1
ATOM 783 O O . ALA A 1 100 ? -24.979 15.749 24.297 1.00 83.88 100 ALA A O 1
ATOM 784 N N . ARG A 1 101 ? -23.784 13.852 24.493 1.00 83.62 101 ARG A N 1
ATOM 785 C CA . ARG A 1 101 ? -24.909 12.916 24.296 1.00 83.62 101 ARG A CA 1
ATOM 786 C C . ARG A 1 101 ? -26.119 13.227 25.182 1.00 83.62 101 ARG A C 1
ATOM 788 O O . ARG A 1 101 ? -27.250 12.984 24.778 1.00 83.62 101 ARG A O 1
ATOM 795 N N . ARG A 1 102 ? -25.878 13.738 26.395 1.00 77.88 102 ARG A N 1
ATOM 796 C CA . ARG A 1 102 ? -26.905 14.009 27.414 1.00 77.88 102 ARG A CA 1
ATOM 797 C C . ARG A 1 102 ? -27.537 15.390 27.285 1.00 77.88 102 ARG A C 1
ATOM 799 O O . ARG A 1 102 ? -28.673 15.556 27.714 1.00 77.88 102 ARG A O 1
ATOM 806 N N . VAL A 1 103 ? -26.817 16.363 26.726 1.00 81.12 103 VAL A N 1
ATOM 807 C CA . VAL A 1 103 ? -27.280 17.759 26.642 1.00 81.12 103 VAL A CA 1
ATOM 808 C C . VAL A 1 103 ? -28.486 17.886 25.712 1.00 81.12 103 VAL A C 1
ATOM 810 O O . VAL A 1 103 ? -29.400 18.655 25.992 1.00 81.12 103 VAL A O 1
ATOM 813 N N . CYS A 1 104 ? -28.510 17.135 24.607 1.00 82.31 104 CYS A N 1
ATOM 814 C CA . CYS A 1 104 ? -29.573 17.237 23.612 1.00 82.31 104 CYS A CA 1
ATOM 815 C C . CYS A 1 104 ? -29.870 15.885 22.954 1.00 82.31 104 CYS A C 1
ATOM 817 O O . CYS A 1 104 ? -28.953 15.143 22.600 1.00 82.31 104 CYS A O 1
ATOM 819 N N . GLN A 1 105 ? -31.154 15.603 22.702 1.00 81.31 105 GLN A N 1
ATOM 820 C CA . GLN A 1 105 ? -31.602 14.393 22.002 1.00 81.31 105 GLN A CA 1
ATOM 821 C C . GLN A 1 105 ? -30.973 14.259 20.608 1.00 81.31 105 GLN A C 1
ATOM 823 O O . GLN A 1 105 ? -30.678 13.149 20.176 1.00 81.31 105 GLN A O 1
ATOM 828 N N . PHE A 1 106 ? -30.703 15.379 19.929 1.00 82.75 106 PHE A N 1
ATOM 829 C CA . PHE A 1 106 ? -30.016 15.378 18.639 1.00 82.75 106 PHE A CA 1
ATOM 830 C C . PHE A 1 106 ? -28.577 14.844 18.740 1.00 82.75 106 PHE A C 1
ATOM 832 O O . PHE A 1 106 ? -28.167 14.034 17.905 1.00 82.75 106 PHE A O 1
ATOM 839 N N . PHE A 1 107 ? -27.825 15.225 19.785 1.00 84.88 107 PHE A N 1
ATOM 840 C CA . PHE A 1 107 ? -26.503 14.647 20.061 1.00 84.88 107 PHE A CA 1
ATOM 841 C C . PHE A 1 107 ? -26.618 13.157 20.375 1.00 84.88 107 PHE A C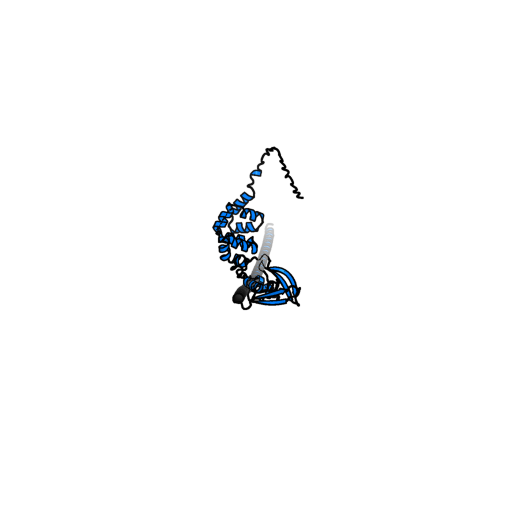 1
ATOM 843 O O . PHE A 1 107 ? -25.855 12.366 19.828 1.00 84.88 107 PHE A O 1
ATOM 850 N N . GLY A 1 108 ? -27.611 12.778 21.188 1.00 85.44 108 GLY A N 1
ATOM 851 C CA . GLY A 1 108 ? -27.963 11.385 21.467 1.00 85.44 108 GLY A CA 1
ATOM 852 C C . GLY A 1 108 ? -28.132 10.550 20.200 1.00 85.44 108 GLY A C 1
ATOM 853 O O . GLY A 1 108 ? -27.381 9.604 19.976 1.00 85.44 108 GLY A O 1
ATOM 854 N N . ALA A 1 109 ? -29.061 10.953 19.334 1.00 86.69 109 ALA A N 1
ATOM 855 C CA . ALA A 1 109 ? -29.368 10.257 18.088 1.00 86.69 109 ALA A CA 1
ATOM 856 C C . ALA A 1 109 ? -28.178 10.219 17.116 1.00 86.69 109 ALA A C 1
ATOM 858 O O . ALA A 1 109 ? -27.938 9.202 16.464 1.00 86.69 109 ALA A O 1
ATOM 859 N N . THR A 1 110 ? -27.405 11.305 17.029 1.00 89.31 110 THR A N 1
ATOM 860 C CA . THR A 1 110 ? -26.212 11.360 16.168 1.00 89.31 110 THR A CA 1
ATOM 861 C C . THR A 1 110 ? -25.132 10.400 16.657 1.00 89.31 110 THR A C 1
ATOM 863 O O . THR A 1 110 ? -24.554 9.667 15.863 1.00 89.31 110 THR A O 1
ATOM 866 N N . ILE A 1 111 ? -24.882 10.358 17.967 1.00 87.81 111 ILE A N 1
ATOM 867 C CA . ILE A 1 111 ? -23.923 9.425 18.562 1.00 87.81 111 ILE A CA 1
ATOM 868 C C . ILE A 1 111 ? -24.386 7.981 18.362 1.00 87.81 111 ILE A C 1
ATOM 870 O O . ILE A 1 111 ? -23.585 7.150 17.957 1.00 87.81 111 ILE A O 1
ATOM 874 N N . ASP A 1 112 ? -25.667 7.686 18.579 1.00 86.50 112 ASP A N 1
ATOM 875 C CA . ASP A 1 112 ? -26.192 6.317 18.504 1.00 86.50 112 ASP A CA 1
ATOM 876 C C . ASP A 1 112 ? -26.261 5.768 17.072 1.00 86.50 112 ASP A C 1
ATOM 878 O O . ASP A 1 112 ? -26.134 4.558 16.857 1.00 86.50 112 ASP A O 1
ATOM 882 N N . SER A 1 113 ? -26.404 6.653 16.085 1.00 89.31 113 SER A N 1
ATOM 883 C CA . SER A 1 113 ? -26.322 6.305 14.661 1.00 89.31 113 SER A CA 1
ATOM 884 C C . SER A 1 113 ? -24.887 6.289 14.123 1.00 89.31 113 SER A C 1
ATOM 886 O O . SER A 1 113 ? -24.599 5.559 13.172 1.00 89.31 113 SER A O 1
ATOM 888 N N . SER A 1 114 ? -23.965 7.040 14.733 1.00 91.62 114 SER A N 1
ATOM 889 C CA . SER A 1 114 ? -22.558 7.075 14.335 1.00 91.62 114 SER A CA 1
ATOM 890 C C . SER A 1 114 ? -21.781 5.885 14.891 1.00 91.62 114 SER A C 1
ATOM 892 O O . SER A 1 114 ? -21.475 5.777 16.080 1.00 91.62 114 SER A O 1
ATOM 894 N N . ARG A 1 115 ? -21.334 5.023 13.980 1.00 88.06 115 ARG A N 1
ATOM 895 C CA . ARG A 1 115 ? -20.431 3.916 14.304 1.00 88.06 115 ARG A CA 1
ATOM 896 C C . ARG A 1 115 ? -19.112 4.396 14.920 1.00 88.06 115 ARG A C 1
ATOM 898 O O . ARG A 1 115 ? -18.577 3.769 15.830 1.00 88.06 115 ARG A O 1
ATOM 905 N N . THR A 1 116 ? -18.572 5.498 14.406 1.00 87.06 116 THR A N 1
ATOM 906 C CA . THR A 1 116 ? -17.294 6.069 14.847 1.00 87.06 116 THR A CA 1
ATOM 907 C C . THR A 1 116 ? -17.385 6.538 16.294 1.00 87.06 116 THR A C 1
ATOM 909 O O . THR A 1 116 ? -16.563 6.153 17.122 1.00 87.06 116 THR A O 1
ATOM 912 N N . LEU A 1 117 ? -18.424 7.307 16.623 1.00 89.12 117 LEU A N 1
ATOM 913 C CA . LEU A 1 117 ? -18.633 7.824 17.973 1.00 89.12 117 LEU A CA 1
ATOM 914 C C . LEU A 1 117 ? -18.971 6.718 18.962 1.00 89.12 117 LEU A C 1
ATOM 916 O O . LEU A 1 117 ? -18.478 6.745 20.087 1.00 89.12 117 LEU A O 1
ATOM 920 N N . ARG A 1 118 ? -19.734 5.706 18.542 1.00 87.75 118 ARG A N 1
ATOM 921 C CA . ARG A 1 118 ? -19.975 4.524 19.375 1.00 87.75 118 ARG A CA 1
ATOM 922 C C . ARG A 1 118 ? -18.689 3.800 19.738 1.00 87.75 118 ARG A C 1
ATOM 924 O O . ARG A 1 118 ? -18.547 3.408 20.890 1.00 87.75 118 ARG A O 1
ATOM 931 N N . LYS A 1 119 ? -17.736 3.674 18.811 1.00 85.88 119 LYS A N 1
ATOM 932 C CA . LYS A 1 119 ? -16.410 3.123 19.125 1.00 85.88 119 LYS A CA 1
ATOM 933 C C . LYS A 1 119 ? -15.645 4.007 20.105 1.00 85.88 119 LYS A C 1
ATOM 935 O O . LYS A 1 119 ? -15.162 3.490 21.101 1.00 85.88 119 LYS A O 1
ATOM 940 N N . VAL A 1 120 ? -15.601 5.324 19.879 1.00 84.88 120 VAL A N 1
ATOM 941 C CA . VAL A 1 120 ? -14.942 6.282 20.795 1.00 84.88 120 VAL A CA 1
ATOM 942 C C . VAL A 1 120 ? -15.539 6.216 22.207 1.00 84.88 120 VAL A C 1
ATOM 944 O O . VAL A 1 120 ? -14.822 6.335 23.194 1.00 84.88 120 VAL A O 1
ATOM 947 N N . MET A 1 121 ? -16.848 5.989 22.311 1.00 83.44 121 MET A N 1
ATOM 948 C CA . MET A 1 121 ? -17.575 5.843 23.574 1.00 83.44 121 MET A CA 1
ATOM 949 C C . MET A 1 121 ? -17.607 4.413 24.122 1.00 83.44 121 MET A C 1
ATOM 951 O O . MET A 1 121 ? -18.384 4.146 25.036 1.00 83.44 121 MET A O 1
ATOM 955 N N . PHE A 1 122 ? -16.828 3.482 23.563 1.00 84.62 122 PHE A N 1
ATOM 956 C CA . PHE A 1 122 ? -16.800 2.085 24.005 1.00 84.62 122 PHE A CA 1
ATOM 957 C C . PHE A 1 122 ? -18.170 1.372 23.924 1.00 84.62 122 PHE A C 1
ATOM 959 O O . PHE A 1 122 ? -18.377 0.345 24.554 1.00 84.62 122 PHE A O 1
ATOM 966 N N . LEU A 1 123 ? -19.121 1.873 23.129 1.00 83.12 123 LEU A N 1
ATOM 967 C CA . LEU A 1 123 ? -20.443 1.263 22.887 1.00 83.12 123 LEU A CA 1
ATOM 968 C C . LEU A 1 123 ? -20.432 0.228 21.754 1.00 83.12 123 LEU A C 1
ATOM 970 O O . LEU A 1 123 ? -21.410 -0.488 21.541 1.00 83.12 123 LEU A O 1
ATOM 974 N N . GLU A 1 124 ? -19.365 0.206 20.963 1.00 82.75 124 GLU A N 1
ATOM 975 C CA . GLU A 1 124 ? -19.105 -0.810 19.951 1.00 82.75 124 GLU A CA 1
ATOM 976 C C . GLU A 1 124 ? -17.615 -1.163 20.005 1.00 82.75 124 GLU A C 1
ATOM 978 O O . GLU A 1 124 ? -16.790 -0.262 20.192 1.00 82.75 124 GLU A O 1
ATOM 983 N N . PRO A 1 125 ? -17.235 -2.442 19.849 1.00 78.06 125 PRO A N 1
ATOM 984 C CA . PRO A 1 125 ? -15.830 -2.809 19.795 1.00 78.06 125 PRO A CA 1
ATOM 985 C C . PRO A 1 125 ? -15.127 -2.145 18.605 1.00 78.06 125 PRO A C 1
ATOM 987 O O . PRO A 1 125 ? -15.614 -2.150 17.466 1.00 78.06 125 PRO A O 1
ATOM 990 N N . GLU A 1 126 ? -13.948 -1.581 18.864 1.00 77.69 126 GLU A N 1
ATOM 991 C CA . GLU A 1 126 ? -13.046 -1.159 17.801 1.00 77.69 126 GLU A CA 1
ATOM 992 C C . GLU A 1 126 ? -12.589 -2.416 17.049 1.00 77.69 126 GLU A C 1
ATOM 994 O O . GLU A 1 126 ? -12.138 -3.393 17.647 1.00 77.69 126 GLU A O 1
ATOM 999 N N . ARG A 1 127 ? -12.774 -2.435 15.722 1.00 66.88 127 ARG A N 1
ATOM 1000 C CA . ARG A 1 127 ? -12.199 -3.511 14.912 1.00 66.88 127 ARG A CA 1
ATOM 1001 C C . ARG A 1 127 ? -10.694 -3.359 15.024 1.00 66.88 127 ARG A C 1
ATOM 1003 O O . ARG A 1 127 ? -10.205 -2.271 14.733 1.00 66.88 127 ARG A O 1
ATOM 1010 N N . LEU A 1 128 ? -10.012 -4.424 15.432 1.00 62.81 128 LEU A N 1
ATOM 1011 C CA . LEU A 1 128 ? -8.557 -4.496 15.432 1.00 62.81 128 LEU A CA 1
ATOM 1012 C C . LEU A 1 128 ? -8.074 -4.067 14.040 1.00 62.81 128 LEU A C 1
ATOM 1014 O O . LEU A 1 128 ? -8.275 -4.792 13.068 1.00 62.81 128 LEU A O 1
ATOM 1018 N N . SER A 1 129 ? -7.531 -2.855 13.912 1.00 56.97 129 SER A N 1
ATOM 1019 C CA . SER A 1 129 ? -6.820 -2.479 12.697 1.00 56.97 129 SER A CA 1
ATOM 1020 C C . SER A 1 129 ? -5.569 -3.345 12.606 1.00 56.97 129 SER A C 1
ATOM 1022 O O . SER A 1 129 ? -5.012 -3.745 13.629 1.00 56.97 129 SER A O 1
ATOM 1024 N N . GLU A 1 130 ? -5.123 -3.631 11.385 1.00 47.56 130 GLU A N 1
ATOM 1025 C CA . GLU A 1 130 ? -3.998 -4.528 11.082 1.00 47.56 130 GLU A CA 1
ATOM 1026 C C . GLU A 1 130 ? -2.737 -4.251 11.930 1.00 47.56 130 GLU A C 1
ATOM 1028 O O . GLU A 1 130 ? -1.982 -5.172 12.223 1.00 47.56 130 GLU A O 1
ATOM 1033 N N . THR A 1 131 ? -2.546 -3.023 12.416 1.00 43.66 131 THR A N 1
ATOM 1034 C CA . THR A 1 131 ? -1.455 -2.606 13.310 1.00 43.66 131 THR A CA 1
ATOM 1035 C C . THR A 1 131 ? -1.382 -3.336 14.657 1.00 43.66 131 THR A C 1
ATOM 1037 O O . THR A 1 131 ? -0.278 -3.557 15.142 1.00 43.66 131 THR A O 1
ATOM 1040 N N . LEU A 1 132 ? -2.502 -3.776 15.244 1.00 46.81 132 LEU A N 1
ATOM 1041 C CA . LEU A 1 132 ? -2.495 -4.518 16.519 1.00 46.81 132 LEU A CA 1
ATOM 1042 C C . LEU A 1 132 ? -2.003 -5.967 16.373 1.00 46.81 132 LEU A C 1
ATOM 1044 O O . LEU A 1 132 ? -1.642 -6.598 17.362 1.00 46.81 132 LEU A O 1
ATOM 1048 N N . THR A 1 133 ? -1.949 -6.503 15.148 1.00 47.56 133 THR A N 1
ATOM 1049 C CA . THR A 1 133 ? -1.497 -7.886 14.927 1.00 47.56 133 THR A CA 1
ATOM 1050 C C . THR A 1 133 ? -0.013 -8.091 15.221 1.00 47.56 133 THR A C 1
ATOM 1052 O O . THR A 1 133 ? 0.376 -9.220 15.504 1.00 47.56 133 THR A O 1
ATOM 1055 N N . LEU A 1 134 ? 0.810 -7.034 15.201 1.00 39.38 134 LEU A N 1
ATOM 1056 C CA . LEU A 1 134 ? 2.249 -7.157 15.449 1.00 39.38 134 LEU A CA 1
ATOM 1057 C C . LEU A 1 134 ? 2.579 -7.318 16.944 1.00 39.38 134 LEU A C 1
ATOM 1059 O O . LEU A 1 134 ? 3.487 -8.073 17.281 1.00 39.38 134 LEU A O 1
ATOM 1063 N N . GLU A 1 135 ? 1.822 -6.670 17.836 1.00 40.06 135 GLU A N 1
ATOM 1064 C CA . GLU A 1 135 ? 2.038 -6.755 19.293 1.00 40.06 135 GLU A CA 1
ATOM 1065 C C . GLU A 1 135 ? 1.475 -8.048 19.903 1.00 40.06 135 GLU A C 1
ATOM 1067 O O . GLU A 1 135 ? 1.935 -8.497 20.945 1.00 40.06 135 GLU A O 1
ATOM 1072 N N . MET A 1 136 ? 0.552 -8.736 19.221 1.00 40.09 136 MET A N 1
ATOM 1073 C CA . MET A 1 136 ? 0.054 -10.044 19.676 1.00 40.09 136 MET A CA 1
ATOM 1074 C C . MET A 1 136 ? 1.127 -11.148 19.681 1.00 40.09 136 MET A C 1
ATOM 1076 O O . MET A 1 136 ? 0.947 -12.163 20.350 1.00 40.09 136 MET A O 1
ATOM 1080 N N . PHE A 1 137 ? 2.237 -10.982 18.951 1.00 40.25 137 PHE A N 1
ATOM 1081 C CA . PHE A 1 137 ? 3.299 -11.993 18.859 1.00 40.25 137 PHE A CA 1
ATOM 1082 C C . PHE A 1 137 ? 4.264 -12.005 20.055 1.00 40.25 137 PHE A C 1
ATOM 1084 O O . PHE A 1 137 ? 5.072 -12.926 20.159 1.00 40.25 137 PHE A O 1
ATOM 1091 N N . THR A 1 138 ? 4.189 -11.036 20.972 1.00 44.50 138 THR A N 1
ATOM 1092 C CA . THR A 1 138 ? 5.112 -10.933 22.118 1.00 44.50 138 THR A CA 1
ATOM 1093 C C . THR A 1 138 ? 4.547 -11.485 23.434 1.00 44.50 138 THR A C 1
ATOM 1095 O O . THR A 1 138 ? 5.126 -11.240 24.487 1.00 44.50 138 THR A O 1
ATOM 1098 N N . ASN A 1 139 ? 3.446 -12.253 23.416 1.00 43.88 139 ASN A N 1
ATOM 1099 C CA . ASN A 1 139 ? 2.750 -12.781 24.611 1.00 43.88 139 ASN A CA 1
ATOM 1100 C C . ASN A 1 139 ? 2.277 -11.716 25.626 1.00 43.88 139 ASN A C 1
ATOM 1102 O O . ASN A 1 139 ? 1.729 -12.066 26.669 1.00 43.88 139 ASN A O 1
ATOM 1106 N N . GLN A 1 140 ? 2.432 -10.427 25.324 1.00 47.31 140 GLN A N 1
ATOM 1107 C CA . GLN A 1 140 ? 1.886 -9.318 26.096 1.00 47.31 140 GLN A CA 1
ATOM 1108 C C . GLN A 1 140 ? 0.835 -8.625 25.240 1.00 47.31 140 GLN A C 1
ATOM 1110 O O . GLN A 1 140 ? 1.119 -7.724 24.459 1.00 47.31 140 GLN A O 1
ATOM 1115 N N . LEU A 1 141 ? -0.403 -9.089 25.375 1.00 51.12 141 LEU A N 1
ATOM 1116 C CA . LEU A 1 141 ? -1.566 -8.389 24.854 1.00 51.12 141 LEU A CA 1
ATOM 1117 C C . LEU A 1 141 ? -1.785 -7.136 25.703 1.00 51.12 141 LEU A C 1
ATOM 1119 O O . LEU A 1 141 ? -2.429 -7.171 26.749 1.00 51.12 141 LEU A O 1
ATOM 1123 N N . THR A 1 142 ? -1.193 -6.031 25.268 1.00 53.81 142 THR A N 1
ATOM 1124 C CA . THR A 1 142 ? -1.389 -4.706 25.846 1.00 53.81 142 THR A CA 1
ATOM 1125 C C . THR A 1 142 ? -2.849 -4.305 25.645 1.00 53.81 142 THR A C 1
ATOM 1127 O O . THR A 1 142 ? -3.338 -4.143 24.523 1.00 53.81 142 THR A O 1
ATOM 1130 N N . VAL A 1 143 ? -3.591 -4.150 26.744 1.00 56.84 143 VAL A N 1
ATOM 1131 C CA . VAL A 1 143 ? -4.863 -3.425 26.708 1.00 56.84 143 VAL A CA 1
ATOM 1132 C C . VAL A 1 143 ? -4.550 -2.034 26.165 1.00 56.84 143 VAL A C 1
ATOM 1134 O O . VAL A 1 143 ? -3.914 -1.226 26.835 1.00 56.84 143 VAL A O 1
ATOM 1137 N N . THR A 1 144 ? -4.943 -1.765 24.922 1.00 62.28 144 THR A N 1
ATOM 1138 C CA . THR A 1 144 ? -4.504 -0.551 24.225 1.00 62.28 144 THR A CA 1
ATOM 1139 C C . THR A 1 144 ? -5.300 0.667 24.663 1.00 62.28 144 THR A C 1
ATOM 1141 O O . THR A 1 144 ? -4.777 1.781 24.643 1.00 62.28 144 THR A O 1
ATOM 1144 N N . LYS A 1 145 ? -6.565 0.478 25.063 1.00 74.44 145 LYS A N 1
ATOM 1145 C CA . LYS A 1 145 ? -7.427 1.556 25.556 1.00 74.44 145 LYS A CA 1
ATOM 1146 C C . LYS A 1 145 ? -8.350 1.067 26.667 1.00 74.44 145 LYS A C 1
ATOM 1148 O O . LYS A 1 145 ? -9.073 0.084 26.510 1.00 74.44 145 LYS A O 1
ATOM 1153 N N . LEU A 1 146 ? -8.374 1.808 27.765 1.00 77.44 146 LEU A N 1
ATOM 1154 C CA . LEU A 1 146 ? -9.321 1.626 28.862 1.00 77.44 146 LEU A CA 1
ATOM 1155 C C . LEU A 1 146 ? -10.447 2.637 28.756 1.00 77.44 146 LEU A C 1
ATOM 1157 O O . LEU A 1 146 ? -10.261 3.736 28.224 1.00 77.44 146 LEU A O 1
ATOM 1161 N N . HIS A 1 147 ? -11.607 2.279 29.299 1.00 80.62 147 HIS A N 1
ATOM 1162 C CA . HIS A 1 147 ? -12.700 3.224 29.414 1.00 80.62 147 HIS A CA 1
ATOM 1163 C C . HIS A 1 147 ? -12.235 4.465 30.205 1.00 80.62 147 HIS A C 1
ATOM 1165 O O . HIS A 1 147 ? -11.684 4.305 31.291 1.00 80.62 147 HIS A O 1
ATOM 1171 N N . PRO A 1 148 ? -12.520 5.705 29.764 1.00 75.19 148 PRO A N 1
ATOM 1172 C CA . PRO A 1 148 ? -12.070 6.940 30.429 1.00 75.19 148 PRO A CA 1
ATOM 1173 C C . PRO A 1 148 ? -12.512 7.137 31.887 1.00 75.19 148 PRO A C 1
ATOM 1175 O O . PRO A 1 148 ? -12.116 8.105 32.525 1.00 75.19 148 PRO A O 1
ATOM 1178 N N . PHE A 1 149 ? -13.400 6.279 32.393 1.00 74.44 149 PHE A N 1
ATOM 1179 C CA . PHE A 1 149 ? -13.846 6.312 33.790 1.00 74.44 149 PHE A CA 1
ATOM 1180 C C . PHE A 1 149 ? -13.009 5.405 34.692 1.00 74.44 149 PHE A C 1
ATOM 1182 O O . PHE A 1 149 ? -13.157 5.457 35.912 1.00 74.44 149 PHE A O 1
ATOM 1189 N N . ILE A 1 150 ? -12.141 4.599 34.085 1.00 74.25 150 ILE A N 1
ATOM 1190 C CA . ILE A 1 150 ? -11.190 3.715 34.731 1.00 74.25 150 ILE A CA 1
ATOM 1191 C C . ILE A 1 150 ? -9.858 4.461 34.721 1.00 74.25 150 ILE A C 1
ATOM 1193 O O . ILE A 1 150 ? -9.173 4.544 33.702 1.00 74.25 150 ILE A O 1
ATOM 1197 N N . ASN A 1 151 ? -9.521 5.066 35.855 1.00 70.56 151 ASN A N 1
ATOM 1198 C CA . ASN A 1 151 ? -8.265 5.778 36.029 1.00 70.56 151 ASN A CA 1
ATOM 1199 C C . ASN A 1 151 ? -7.179 4.786 36.423 1.00 70.56 151 ASN A C 1
ATOM 1201 O O . ASN A 1 151 ? -7.345 4.036 37.382 1.00 70.56 151 ASN A O 1
ATOM 1205 N N . ARG A 1 152 ? -6.047 4.811 35.722 1.00 68.44 152 ARG A N 1
ATOM 1206 C CA . ARG A 1 152 ? -4.853 4.062 36.120 1.00 68.44 152 ARG A CA 1
ATOM 1207 C C . ARG A 1 152 ? -4.261 4.695 37.376 1.00 68.44 152 ARG A C 1
ATOM 1209 O O . ARG A 1 152 ? -3.903 5.868 37.355 1.00 68.44 152 ARG A O 1
ATOM 1216 N N . MET A 1 153 ? -4.178 3.919 38.451 1.00 63.66 153 MET A N 1
ATOM 1217 C CA . MET A 1 153 ? -3.633 4.361 39.738 1.00 63.66 153 MET A CA 1
ATOM 1218 C C . MET A 1 153 ? -2.145 4.031 39.867 1.00 63.66 153 MET A C 1
ATOM 1220 O O . MET A 1 153 ? -1.408 4.781 40.498 1.00 63.66 153 MET A O 1
ATOM 1224 N N . GLY A 1 154 ? -1.687 2.945 39.239 1.00 62.31 154 GLY A N 1
ATOM 1225 C CA . GLY A 1 154 ? -0.289 2.533 39.273 1.00 62.31 154 GLY A CA 1
ATOM 1226 C C . GLY A 1 154 ? -0.092 1.096 38.805 1.00 62.31 154 GLY A C 1
ATOM 1227 O O . GLY A 1 154 ? -0.992 0.478 38.237 1.00 62.31 154 GLY A O 1
ATOM 1228 N N . ILE A 1 155 ? 1.112 0.579 39.023 1.00 57.47 155 ILE A N 1
ATOM 1229 C CA . ILE A 1 155 ? 1.405 -0.854 38.955 1.00 57.47 155 ILE A CA 1
ATOM 1230 C C . ILE A 1 155 ? 1.591 -1.292 40.400 1.00 57.47 155 ILE A C 1
ATOM 1232 O O . ILE A 1 155 ? 2.368 -0.675 41.129 1.00 57.47 155 ILE A O 1
ATOM 1236 N N . THR A 1 156 ? 0.860 -2.314 40.823 1.00 59.72 156 THR A N 1
ATOM 1237 C CA . THR A 1 156 ? 1.032 -2.895 42.152 1.00 59.72 156 THR A CA 1
ATOM 1238 C C . THR A 1 156 ? 1.548 -4.309 41.957 1.00 59.72 156 THR A C 1
ATOM 1240 O O . THR A 1 156 ? 0.914 -5.114 41.276 1.00 59.72 156 THR A O 1
ATOM 1243 N N . GLU A 1 157 ? 2.726 -4.598 42.508 1.00 55.12 157 GLU A N 1
ATOM 1244 C CA . GLU A 1 157 ? 3.234 -5.965 42.558 1.00 55.12 157 GLU A CA 1
ATOM 1245 C C . GLU A 1 157 ? 2.379 -6.749 43.552 1.00 55.12 157 GLU A C 1
ATOM 1247 O O . GLU A 1 157 ? 2.439 -6.531 44.761 1.00 55.12 157 GLU A O 1
ATOM 1252 N N . LEU A 1 158 ? 1.537 -7.630 43.021 1.00 55.84 158 LEU A N 1
ATOM 1253 C CA . LEU A 1 158 ? 0.755 -8.587 43.788 1.00 55.84 158 LEU A CA 1
ATOM 1254 C C . LEU A 1 158 ? 1.255 -9.976 43.410 1.00 55.84 158 LEU A C 1
ATOM 1256 O O . LEU A 1 158 ? 1.103 -10.380 42.259 1.00 55.84 158 LEU A O 1
ATOM 1260 N N . ASP A 1 159 ? 1.898 -10.662 44.358 1.00 47.72 159 ASP A N 1
ATOM 1261 C CA . ASP A 1 159 ? 2.311 -12.070 44.273 1.00 47.72 159 ASP A CA 1
ATOM 1262 C C . ASP A 1 159 ? 2.797 -12.510 42.877 1.00 47.72 159 ASP A C 1
ATOM 1264 O O . ASP A 1 159 ? 2.225 -13.394 42.239 1.00 47.72 159 ASP A O 1
ATOM 1268 N N . LEU A 1 160 ? 3.876 -11.878 42.391 1.00 44.69 160 LEU A N 1
ATOM 1269 C CA . LEU A 1 160 ? 4.581 -12.218 41.140 1.00 44.69 160 LEU A CA 1
ATOM 1270 C C . LEU A 1 160 ? 3.810 -11.939 39.832 1.00 44.69 160 LEU A C 1
ATOM 1272 O O . LEU A 1 160 ? 4.288 -12.303 38.755 1.00 44.69 160 LEU A O 1
ATOM 1276 N N . GLN A 1 161 ? 2.666 -11.252 39.881 1.00 52.75 161 GLN A N 1
ATOM 1277 C CA . GLN A 1 161 ? 1.965 -10.760 38.693 1.00 52.75 161 GLN A CA 1
ATOM 1278 C C . GLN A 1 161 ? 1.971 -9.228 38.669 1.00 52.75 161 GLN A C 1
ATOM 1280 O O . GLN A 1 161 ? 1.578 -8.563 39.626 1.00 52.75 161 GLN A O 1
ATOM 1285 N N . HIS A 1 162 ? 2.416 -8.655 37.546 1.00 51.59 162 HIS A N 1
ATOM 1286 C CA . HIS A 1 162 ? 2.308 -7.219 37.298 1.00 51.59 162 HIS A CA 1
ATOM 1287 C C . HIS A 1 162 ? 0.835 -6.893 37.036 1.00 51.59 162 HIS A C 1
ATOM 1289 O O . HIS A 1 162 ? 0.361 -6.989 35.904 1.00 51.59 162 HIS A O 1
ATOM 1295 N N . ALA A 1 163 ? 0.095 -6.553 38.090 1.00 51.28 163 ALA A N 1
ATOM 1296 C CA . ALA A 1 163 ? -1.270 -6.074 37.965 1.00 51.28 163 ALA A CA 1
ATOM 1297 C C . ALA A 1 163 ? -1.252 -4.545 37.860 1.00 51.28 163 ALA A C 1
ATOM 1299 O O . ALA A 1 163 ? -0.786 -3.837 38.757 1.00 51.28 163 ALA A O 1
ATOM 1300 N N . GLU A 1 164 ? -1.766 -4.015 36.751 1.00 56.53 164 GLU A N 1
ATOM 1301 C CA . GLU A 1 164 ? -2.111 -2.598 36.692 1.00 56.53 164 GLU A CA 1
ATOM 1302 C C . GLU A 1 164 ? -3.320 -2.368 37.610 1.00 56.53 164 GLU A C 1
ATOM 1304 O O . GLU A 1 164 ? -4.335 -3.061 37.509 1.00 56.53 164 GLU A O 1
ATOM 1309 N N . THR A 1 165 ? -3.200 -1.434 38.552 1.00 57.47 165 THR A N 1
ATOM 1310 C CA . THR A 1 165 ? -4.297 -1.062 39.445 1.00 57.47 165 THR A CA 1
ATOM 1311 C C . THR A 1 165 ? -5.053 0.119 38.866 1.00 57.47 165 THR A C 1
ATOM 1313 O O . THR A 1 165 ? -4.473 1.088 38.362 1.00 57.47 165 THR A O 1
ATOM 1316 N N . PHE A 1 166 ? -6.380 0.043 38.947 1.00 64.00 166 PHE A N 1
ATOM 1317 C CA . PHE A 1 166 ? -7.266 1.074 38.438 1.00 64.00 166 PHE A CA 1
ATOM 1318 C C . PHE A 1 166 ? -8.318 1.430 39.473 1.00 64.00 166 PHE A C 1
ATOM 1320 O O . PHE A 1 166 ? -8.845 0.558 40.160 1.00 64.00 166 PHE A O 1
ATOM 1327 N N . ALA A 1 167 ? -8.653 2.713 39.527 1.00 63.31 167 ALA A N 1
ATOM 1328 C CA . ALA A 1 167 ? -9.765 3.231 40.297 1.00 63.31 167 ALA A CA 1
ATOM 1329 C C . ALA A 1 167 ? -10.869 3.690 39.349 1.00 63.31 167 ALA A C 1
ATOM 1331 O O . ALA A 1 167 ? -10.625 4.408 38.375 1.00 63.31 167 ALA A O 1
ATOM 1332 N N . ILE A 1 168 ? -12.106 3.325 39.669 1.00 65.31 168 ILE A N 1
ATOM 1333 C CA . ILE A 1 168 ? -13.267 3.972 39.067 1.00 65.31 168 ILE A CA 1
ATOM 1334 C C . ILE A 1 168 ? -13.369 5.357 39.703 1.00 65.31 168 ILE A C 1
ATOM 1336 O O . ILE A 1 168 ? -13.342 5.487 40.927 1.00 65.31 168 ILE A O 1
ATOM 1340 N N . SER A 1 169 ? -13.435 6.403 38.879 1.00 62.56 169 SER A N 1
ATOM 1341 C CA . SER A 1 169 ? -13.528 7.775 39.384 1.00 62.56 169 SER A CA 1
ATOM 1342 C C . SER A 1 169 ? -14.697 7.914 40.375 1.00 62.56 169 SER A C 1
ATOM 1344 O O . SER A 1 169 ? -15.813 7.540 40.021 1.00 62.56 169 SER A O 1
ATOM 1346 N N . PRO A 1 170 ? -14.509 8.500 41.575 1.00 54.22 170 PRO A N 1
ATOM 1347 C CA . PRO A 1 170 ? -15.598 8.711 42.538 1.00 54.22 170 PRO A CA 1
ATOM 1348 C C . PRO A 1 170 ? -16.672 9.675 42.008 1.00 54.22 170 PRO A C 1
ATOM 1350 O O . PRO A 1 170 ? -17.806 9.673 42.474 1.00 54.22 170 PRO A O 1
ATOM 1353 N N . ASN A 1 171 ? -16.347 10.450 40.966 1.00 54.41 171 ASN A N 1
ATOM 1354 C CA . ASN A 1 171 ? -17.301 11.276 40.225 1.00 54.41 171 ASN A CA 1
ATOM 1355 C C . AS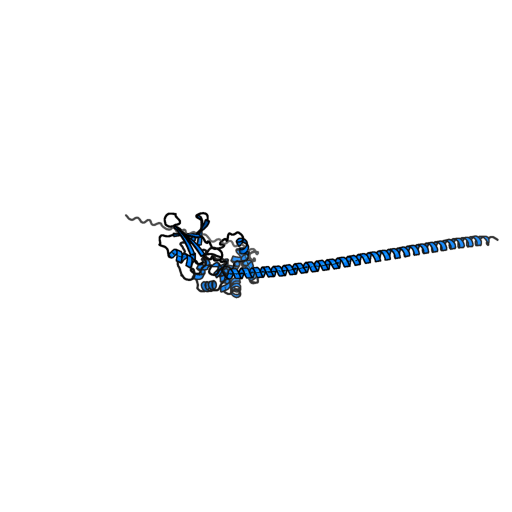N A 1 171 ? -18.151 10.463 39.231 1.00 54.41 171 ASN A C 1
ATOM 1357 O O . ASN A 1 171 ? -18.903 11.046 38.442 1.00 54.41 171 ASN A O 1
ATOM 1361 N N . PHE A 1 172 ? -18.043 9.130 39.244 1.00 57.06 172 PHE A N 1
ATOM 1362 C CA . PHE A 1 172 ? -18.956 8.226 38.560 1.00 57.06 172 PHE A CA 1
ATOM 1363 C C . PHE A 1 172 ? -20.307 8.251 39.274 1.00 57.06 172 PHE A C 1
ATOM 1365 O O . PHE A 1 172 ? -20.695 7.347 40.002 1.00 57.06 172 PHE A O 1
ATOM 1372 N N . SER A 1 173 ? -21.039 9.344 39.105 1.00 52.09 173 SER A N 1
ATOM 1373 C CA . SER A 1 173 ? -22.407 9.365 39.572 1.00 52.09 173 SER A CA 1
ATOM 1374 C C . SER A 1 173 ? -23.317 8.535 38.651 1.00 52.09 173 SER A C 1
ATOM 1376 O O . SER A 1 173 ? -23.218 8.663 37.421 1.00 52.09 173 SER A O 1
ATOM 1378 N N . PRO A 1 174 ? -24.304 7.819 39.217 1.00 52.31 174 PRO A N 1
ATOM 1379 C CA . PRO A 1 174 ? -25.271 6.979 38.506 1.00 52.31 174 PRO A CA 1
ATOM 1380 C C . PRO A 1 174 ? -26.353 7.775 37.738 1.00 52.31 174 PRO A C 1
ATOM 1382 O O . PRO A 1 174 ? -27.537 7.436 37.756 1.00 52.31 174 PRO A O 1
ATOM 1385 N N . TRP A 1 175 ? -25.998 8.847 37.023 1.00 49.78 175 TRP A N 1
ATOM 1386 C CA . TRP A 1 175 ? -26.985 9.658 36.297 1.00 49.78 175 TRP A CA 1
ATOM 1387 C C . TRP A 1 175 ? -27.315 9.044 34.917 1.00 49.78 175 TRP A C 1
ATOM 1389 O O . TRP A 1 175 ? -26.573 9.211 33.946 1.00 49.78 175 TRP A O 1
ATOM 1399 N N . LYS A 1 176 ? -28.481 8.372 34.884 1.00 52.12 176 LYS A N 1
ATOM 1400 C CA . LYS A 1 176 ? -29.191 7.627 33.811 1.00 52.12 176 LYS A CA 1
ATOM 1401 C C . LYS A 1 176 ? -28.550 6.287 33.388 1.00 52.12 176 LYS A C 1
ATOM 1403 O O . LYS A 1 176 ? -27.562 6.223 32.663 1.00 52.12 176 LYS A O 1
ATOM 1408 N N . LEU A 1 177 ? -29.200 5.212 33.850 1.00 54.72 177 LEU A N 1
ATOM 1409 C CA . LEU A 1 177 ? -28.670 3.865 34.110 1.00 54.72 177 LEU A CA 1
ATOM 1410 C C . LEU A 1 177 ? -28.441 2.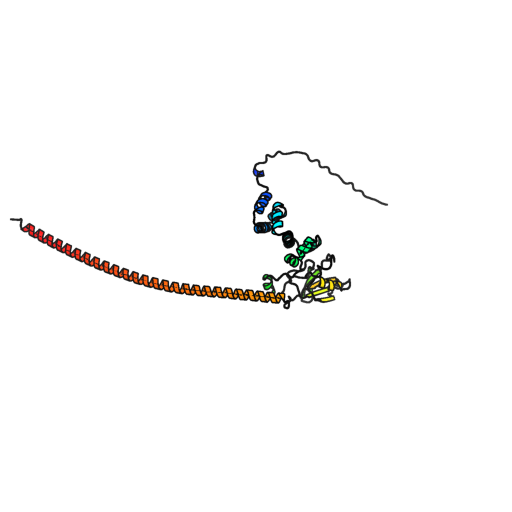938 32.901 1.00 54.72 177 LEU A C 1
ATOM 1412 O O . LEU A 1 177 ? -27.615 2.040 32.993 1.00 54.72 177 LEU A O 1
ATOM 1416 N N . ALA A 1 178 ? -29.134 3.110 31.773 1.00 61.25 178 ALA A N 1
ATOM 1417 C CA . ALA A 1 178 ? -29.162 2.046 30.758 1.00 61.25 178 ALA A CA 1
ATOM 1418 C C . ALA A 1 178 ? -27.929 2.013 29.834 1.00 61.25 178 ALA A C 1
ATOM 1420 O O . ALA A 1 178 ? -27.449 0.945 29.471 1.00 61.25 178 ALA A O 1
ATOM 1421 N N . THR A 1 179 ? -27.397 3.174 29.441 1.00 66.12 179 THR A N 1
ATOM 1422 C CA . THR A 1 179 ? -26.415 3.244 28.342 1.00 66.12 179 THR A CA 1
ATOM 1423 C C . THR A 1 179 ? -24.971 3.022 28.769 1.00 66.12 179 THR A C 1
ATOM 1425 O O . THR A 1 179 ? -24.154 2.640 27.937 1.00 66.12 179 THR A O 1
ATOM 1428 N N . TRP A 1 180 ? -24.629 3.287 30.034 1.00 75.38 180 TRP A N 1
ATOM 1429 C CA . TRP A 1 180 ? -23.275 3.026 30.533 1.00 75.38 180 TRP A CA 1
ATOM 1430 C C . TRP A 1 180 ? -23.081 1.546 30.855 1.00 75.38 180 TRP A C 1
ATOM 1432 O O . TRP A 1 180 ? -21.999 1.016 30.632 1.00 75.38 180 TRP A O 1
ATOM 1442 N N . ARG A 1 181 ? -24.143 0.852 31.287 1.00 80.62 181 ARG A N 1
ATOM 1443 C CA . ARG A 1 181 ? -24.093 -0.586 31.579 1.00 80.62 181 ARG A CA 1
ATOM 1444 C C . ARG A 1 181 ? -23.696 -1.425 30.368 1.00 80.62 181 ARG A C 1
ATOM 1446 O O . ARG A 1 181 ? -23.132 -2.498 30.537 1.00 80.62 181 ARG A O 1
ATOM 1453 N N . SER A 1 182 ? -23.950 -0.920 29.161 1.00 83.06 182 SER A N 1
ATOM 1454 C CA . SER A 1 182 ? -23.556 -1.538 27.892 1.00 83.06 182 SER A CA 1
ATOM 1455 C C . SER A 1 182 ? -22.193 -1.087 27.348 1.00 83.06 182 SER A C 1
ATOM 1457 O O . SER A 1 182 ? -21.775 -1.588 26.309 1.00 83.06 182 SER A O 1
ATOM 1459 N N . MET A 1 183 ? -21.519 -0.115 27.973 1.00 86.12 183 MET A N 1
ATOM 1460 C CA . MET A 1 183 ? -20.191 0.334 27.530 1.00 86.12 183 MET A CA 1
ATOM 1461 C C . MET A 1 183 ? -19.133 -0.694 27.907 1.00 86.12 183 MET A C 1
ATOM 1463 O O . MET A 1 183 ? -19.186 -1.244 29.002 1.00 86.12 183 MET A O 1
ATOM 1467 N N . LEU A 1 184 ? -18.165 -0.922 27.027 1.00 86.69 184 LEU A N 1
ATOM 1468 C CA . LEU A 1 184 ? -17.052 -1.838 27.244 1.00 86.69 184 LEU A CA 1
ATOM 1469 C C . LEU A 1 184 ? -16.046 -1.267 28.253 1.00 86.69 184 LEU A C 1
ATOM 1471 O O . LEU A 1 184 ? -15.765 -0.070 28.253 1.00 86.69 184 LEU A O 1
ATOM 1475 N N . VAL A 1 185 ? -15.468 -2.140 29.078 1.00 84.38 185 VAL A N 1
ATOM 1476 C CA . VAL A 1 185 ? -14.404 -1.803 30.045 1.00 84.38 185 VAL A CA 1
ATOM 1477 C C . VAL A 1 185 ? -13.111 -1.409 29.323 1.00 84.38 185 VAL A C 1
ATOM 1479 O O . VAL A 1 185 ? -12.428 -0.462 29.715 1.00 84.38 185 VAL A O 1
ATOM 1482 N N . CYS A 1 186 ? -12.784 -2.117 28.244 1.00 82.94 186 CYS A N 1
ATOM 1483 C CA . CYS A 1 186 ? -11.577 -1.901 27.460 1.00 82.94 186 CYS A CA 1
ATOM 1484 C C . CYS A 1 186 ? -11.812 -2.131 25.963 1.00 82.94 186 CYS A C 1
ATOM 1486 O O . CYS A 1 186 ? -12.816 -2.712 25.540 1.00 82.94 186 CYS A O 1
ATOM 1488 N N . GLN A 1 187 ? -10.866 -1.652 25.158 1.00 78.00 187 GLN A N 1
ATOM 1489 C CA . GLN A 1 187 ? -10.772 -1.910 23.727 1.00 78.00 187 GLN A CA 1
ATOM 1490 C C . GLN A 1 187 ? -9.359 -2.420 23.394 1.00 78.00 187 GLN A C 1
ATOM 1492 O O . GLN A 1 187 ? -8.389 -1.739 23.739 1.00 78.00 187 GLN A O 1
ATOM 1497 N N . PRO A 1 188 ? -9.231 -3.587 22.729 1.00 73.06 188 PRO A N 1
ATOM 1498 C CA . PRO A 1 188 ? -10.311 -4.514 22.346 1.00 73.06 188 PRO A CA 1
ATOM 1499 C C . PRO A 1 188 ? -11.080 -5.079 23.562 1.00 73.06 188 PRO A C 1
ATOM 1501 O O . PRO A 1 188 ? -10.546 -5.061 24.670 1.00 73.06 188 PRO A O 1
ATOM 1504 N N . PRO A 1 189 ? -12.343 -5.528 23.392 1.00 76.75 189 PRO A N 1
ATOM 1505 C CA . PRO A 1 189 ? -13.110 -6.116 24.490 1.00 76.75 189 PRO A CA 1
ATOM 1506 C C . PRO A 1 189 ? -12.414 -7.371 25.030 1.00 76.75 189 PRO A C 1
ATOM 1508 O O . PRO A 1 189 ? -11.968 -8.212 24.248 1.00 76.75 189 PRO A O 1
ATOM 1511 N N . CYS A 1 190 ? -12.354 -7.504 26.354 1.00 74.31 190 CYS A N 1
ATOM 1512 C CA . CYS A 1 190 ? -11.904 -8.718 27.032 1.00 74.31 190 CYS A CA 1
ATOM 1513 C C . CYS A 1 190 ? -13.055 -9.727 27.211 1.00 74.31 190 CYS A C 1
ATOM 1515 O O . CYS A 1 190 ? -14.222 -9.380 27.033 1.00 74.31 190 CYS A O 1
ATOM 1517 N N . ASP A 1 191 ? -12.726 -10.976 27.544 1.00 67.75 191 ASP A N 1
ATOM 1518 C CA . ASP A 1 191 ? -13.696 -12.021 27.931 1.00 67.75 191 ASP A CA 1
ATOM 1519 C C . ASP A 1 191 ? -14.261 -11.828 29.345 1.00 67.75 191 ASP A C 1
ATOM 1521 O O . ASP A 1 191 ? -15.413 -12.147 29.651 1.00 67.75 191 ASP A O 1
ATOM 1525 N N . GLY A 1 192 ? -13.413 -11.293 30.210 1.00 72.12 192 GLY A N 1
ATOM 1526 C CA . GLY A 1 192 ? -13.659 -11.082 31.620 1.00 72.12 192 GLY A CA 1
ATOM 1527 C C . GLY A 1 192 ? -12.557 -10.212 32.198 1.00 72.12 192 GLY A C 1
ATOM 1528 O O . GLY A 1 192 ? -11.598 -9.833 31.515 1.00 72.12 192 GLY A O 1
ATOM 1529 N N . PHE A 1 193 ? -12.703 -9.878 33.466 1.00 74.25 193 PHE A N 1
ATOM 1530 C CA . PHE A 1 193 ? -11.701 -9.141 34.220 1.00 74.25 193 PHE A CA 1
ATOM 1531 C C . PHE A 1 193 ? -11.643 -9.694 35.641 1.00 74.25 193 PHE A C 1
ATOM 1533 O O . PHE A 1 193 ? -12.628 -10.216 36.163 1.00 74.25 193 PHE A O 1
ATOM 1540 N N . LYS A 1 194 ? -10.471 -9.600 36.265 1.00 71.06 194 LYS A N 1
ATOM 1541 C CA . LYS A 1 194 ? -10.279 -9.949 37.668 1.00 71.06 194 LYS A CA 1
ATOM 1542 C C . LYS A 1 194 ? -10.309 -8.682 38.502 1.00 71.06 194 LYS A C 1
ATOM 1544 O O . LYS A 1 194 ? -9.563 -7.737 38.250 1.00 71.06 194 LYS A O 1
ATOM 1549 N N . VAL A 1 195 ? -11.180 -8.656 39.495 1.00 71.69 195 VAL A N 1
ATOM 1550 C CA . VAL A 1 195 ? -11.347 -7.520 40.396 1.00 71.69 195 VAL A CA 1
ATOM 1551 C C . VAL A 1 195 ? -10.666 -7.836 41.722 1.00 71.69 195 VAL A C 1
ATOM 1553 O O . VAL A 1 195 ? -10.808 -8.942 42.244 1.00 71.69 195 VAL A O 1
ATOM 1556 N N . TYR A 1 196 ? -9.907 -6.867 42.235 1.00 71.06 196 TYR A N 1
ATOM 1557 C CA . TYR A 1 196 ? -9.139 -6.977 43.472 1.00 71.06 196 TYR A CA 1
ATOM 1558 C C . TYR A 1 196 ? -9.722 -5.996 44.480 1.00 71.06 196 TYR A C 1
ATOM 1560 O O . TYR A 1 196 ? -9.741 -4.776 44.256 1.00 71.06 196 TYR A O 1
ATOM 1568 N N . TYR A 1 197 ? -10.188 -6.540 45.596 1.00 71.38 197 TYR A N 1
ATOM 1569 C CA . TYR A 1 197 ? -10.774 -5.772 46.685 1.00 71.38 197 TYR A CA 1
ATOM 1570 C C . TYR A 1 197 ? -9.787 -5.690 47.853 1.00 71.38 197 TYR A C 1
ATOM 1572 O O . TYR A 1 197 ? -9.120 -6.678 48.169 1.00 71.38 197 TYR A O 1
ATOM 1580 N N . LEU A 1 198 ? -9.686 -4.514 48.487 1.00 64.31 198 LEU A N 1
ATOM 1581 C CA . LEU A 1 198 ? -9.059 -4.405 49.808 1.00 64.31 198 LEU A CA 1
ATOM 1582 C C . LEU A 1 198 ? -10.159 -4.228 50.850 1.00 64.31 198 LEU A C 1
ATOM 1584 O O . LEU A 1 198 ? -11.014 -3.345 50.725 1.00 64.31 198 LEU A O 1
ATOM 1588 N N . GLU A 1 199 ? -10.085 -5.026 51.905 1.00 65.12 199 GLU A N 1
ATOM 1589 C CA . GLU A 1 199 ? -10.755 -4.712 53.160 1.00 65.12 199 GLU A CA 1
ATOM 1590 C C . GLU A 1 199 ? -9.930 -3.672 53.926 1.00 65.12 199 GLU A C 1
ATOM 1592 O O . GLU A 1 199 ? -8.704 -3.586 53.792 1.00 65.12 199 GLU A O 1
ATOM 1597 N N . THR A 1 200 ? -10.605 -2.829 54.707 1.00 59.34 200 THR A N 1
ATOM 1598 C CA . THR A 1 200 ? -9.979 -1.856 55.612 1.00 59.34 200 THR A CA 1
ATOM 1599 C C . THR A 1 200 ? -8.935 -2.549 56.494 1.00 59.34 200 THR A C 1
ATOM 1601 O O . THR A 1 200 ? -9.287 -3.224 57.454 1.00 59.34 200 THR A O 1
ATOM 1604 N N . GLY A 1 201 ? -7.649 -2.406 56.149 1.00 60.53 201 GLY A N 1
ATOM 1605 C CA . GLY A 1 201 ? -6.563 -3.155 56.798 1.00 60.53 201 GLY A CA 1
ATOM 1606 C C . GLY A 1 201 ? -5.342 -3.490 55.930 1.00 60.53 201 GLY A C 1
ATOM 1607 O O . GLY A 1 201 ? -4.471 -4.216 56.392 1.00 60.53 201 GLY A O 1
ATOM 1608 N N . SER A 1 202 ? -5.242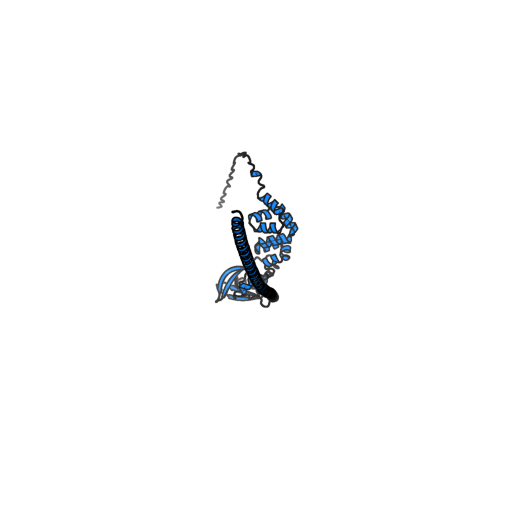 -2.954 54.706 1.00 58.84 202 SER A N 1
ATOM 1609 C CA . SER A 1 202 ? -4.056 -3.042 53.823 1.00 58.84 202 SER A CA 1
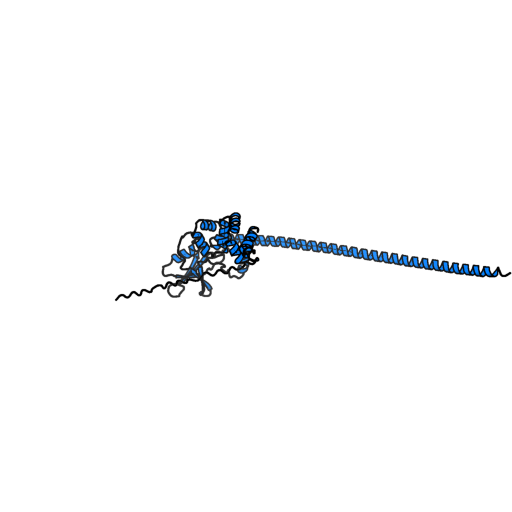ATOM 1610 C C . SER A 1 202 ? -3.783 -4.405 53.173 1.00 58.84 202 SER A C 1
ATOM 1612 O O . SER A 1 202 ? -2.819 -4.524 52.419 1.00 58.84 202 SER A O 1
ATOM 1614 N N . HIS A 1 203 ? -4.626 -5.412 53.398 1.00 63.31 203 HIS A N 1
ATOM 1615 C CA . HIS A 1 203 ? -4.501 -6.719 52.755 1.00 63.31 203 HIS A CA 1
ATOM 1616 C C . HIS A 1 203 ? -5.535 -6.885 51.637 1.00 63.31 203 HIS A C 1
ATOM 1618 O O . HIS A 1 203 ? -6.694 -6.491 51.787 1.00 63.31 203 HIS A O 1
ATOM 1624 N N . VAL A 1 204 ? -5.106 -7.455 50.503 1.00 64.38 204 VAL A N 1
ATOM 1625 C CA . VAL A 1 204 ? -6.033 -7.915 49.457 1.00 64.38 204 VAL A CA 1
ATOM 1626 C C . VAL A 1 204 ? -6.857 -9.034 50.060 1.00 64.38 204 VAL A C 1
ATOM 1628 O O . VAL A 1 204 ? -6.314 -10.083 50.399 1.00 64.38 204 VAL A O 1
ATOM 1631 N N . SER A 1 205 ? -8.150 -8.785 50.233 1.00 64.25 205 SER A N 1
ATOM 1632 C CA . SER A 1 205 ? -9.049 -9.743 50.869 1.00 64.25 205 SER A CA 1
ATOM 1633 C C . SER A 1 205 ? -9.537 -10.787 49.874 1.00 64.25 205 SER A C 1
ATOM 1635 O O . SER A 1 205 ? -9.721 -11.947 50.235 1.00 64.25 205 SER A O 1
ATOM 1637 N N . GLU A 1 206 ? -9.724 -10.401 48.607 1.00 73.31 206 GLU A N 1
ATOM 1638 C CA . GLU A 1 206 ? -10.349 -11.281 47.628 1.00 73.31 206 GLU A CA 1
ATOM 1639 C C . GLU A 1 206 ? -10.010 -10.906 46.180 1.00 73.31 206 GLU A C 1
ATOM 1641 O O . GLU A 1 206 ? -10.059 -9.736 45.783 1.00 73.31 206 GLU A O 1
ATOM 1646 N N . ILE A 1 207 ? -9.718 -11.935 45.378 1.00 73.00 207 ILE A N 1
ATOM 1647 C CA . ILE A 1 207 ? -9.613 -11.855 43.920 1.00 73.00 207 ILE A CA 1
ATOM 1648 C C . ILE A 1 207 ? -10.827 -12.568 43.344 1.00 73.00 207 ILE A C 1
ATOM 1650 O O . ILE A 1 207 ? -11.005 -13.767 43.566 1.00 73.00 207 ILE A O 1
ATOM 1654 N N . ARG A 1 208 ? -11.634 -11.854 42.560 1.00 75.81 208 ARG A N 1
ATOM 1655 C CA . ARG A 1 208 ? -12.789 -12.442 41.879 1.00 75.81 208 ARG A CA 1
ATOM 1656 C C . ARG A 1 208 ? -12.665 -12.292 40.378 1.00 75.81 208 ARG A C 1
ATOM 1658 O O . ARG A 1 208 ? -12.318 -11.229 39.876 1.00 75.81 208 ARG A O 1
ATOM 1665 N N . GLU A 1 209 ? -12.985 -13.357 39.659 1.00 79.81 209 GLU A N 1
ATOM 1666 C CA . GLU A 1 209 ? -13.167 -13.297 38.216 1.00 79.81 209 GLU A CA 1
ATOM 1667 C C . GLU A 1 209 ? -14.610 -12.900 37.902 1.00 79.81 209 GLU A C 1
ATOM 1669 O O . GLU A 1 209 ? -15.557 -13.603 38.260 1.00 79.81 209 GLU A O 1
ATOM 1674 N N . VAL A 1 210 ? -14.772 -11.760 37.238 1.00 79.25 210 VAL A N 1
ATOM 1675 C CA . VAL A 1 210 ? -16.073 -11.249 36.818 1.00 79.25 210 VAL A CA 1
ATOM 1676 C C . VAL A 1 210 ? -16.275 -11.594 35.353 1.00 79.25 210 VAL A C 1
ATOM 1678 O O . VAL A 1 210 ? -15.471 -11.244 34.484 1.00 79.25 210 VAL A O 1
ATOM 1681 N N . LYS A 1 211 ? -17.374 -12.302 35.083 1.00 77.94 211 LYS A N 1
ATOM 1682 C CA . LYS A 1 211 ? -17.789 -12.642 33.723 1.00 77.94 211 LYS A CA 1
ATOM 1683 C C . LYS A 1 211 ? -18.471 -11.444 33.079 1.00 77.94 211 LYS A C 1
ATOM 1685 O O . LYS A 1 211 ? -19.416 -10.890 33.636 1.00 77.94 211 LYS A O 1
ATOM 1690 N N . GLY A 1 212 ? -18.036 -11.105 31.872 1.00 80.00 212 GLY A N 1
ATOM 1691 C CA . GLY A 1 212 ? -18.564 -9.983 31.108 1.00 80.00 212 GLY A CA 1
ATOM 1692 C C . GLY A 1 212 ? -17.494 -8.944 30.806 1.00 80.00 212 GLY A C 1
ATOM 1693 O O . GLY A 1 212 ? -16.390 -8.971 31.335 1.00 80.00 212 GLY A O 1
ATOM 1694 N N . ASN A 1 213 ? -17.827 -8.021 29.913 1.00 82.38 213 ASN A N 1
ATOM 1695 C CA . ASN A 1 213 ? -16.876 -7.053 29.369 1.00 82.38 213 ASN A CA 1
ATOM 1696 C C . ASN A 1 213 ? -17.395 -5.618 29.398 1.00 82.38 213 ASN A C 1
ATOM 1698 O O . ASN A 1 213 ? -16.789 -4.729 28.793 1.00 82.38 213 ASN A O 1
ATOM 1702 N N . THR A 1 214 ? -18.509 -5.388 30.096 1.00 87.88 214 THR A N 1
ATOM 1703 C CA . THR A 1 214 ? -19.141 -4.080 30.202 1.00 87.88 214 THR A CA 1
ATOM 1704 C C . THR A 1 214 ? -18.940 -3.452 31.576 1.00 87.88 214 THR A C 1
ATOM 1706 O O . THR A 1 214 ? -18.793 -4.144 32.583 1.00 87.88 214 THR A O 1
ATOM 1709 N N . LEU A 1 215 ? -18.987 -2.119 31.634 1.00 84.12 215 LEU A N 1
ATOM 1710 C CA . LEU A 1 215 ? -18.992 -1.373 32.892 1.00 84.12 215 LEU A CA 1
ATOM 1711 C C . LEU A 1 215 ? -20.170 -1.778 33.785 1.00 84.12 215 LEU A C 1
ATOM 1713 O O . LEU A 1 215 ? -20.038 -1.730 35.001 1.00 84.12 215 LEU A O 1
ATOM 1717 N N . GLY A 1 216 ? -21.302 -2.181 33.191 1.00 85.94 216 GLY A N 1
ATOM 1718 C CA . GLY A 1 216 ? -22.473 -2.686 33.913 1.00 85.94 216 GLY A CA 1
ATOM 1719 C C . GLY A 1 216 ? -22.152 -3.908 34.752 1.00 85.94 216 GLY A C 1
ATOM 1720 O O . GLY A 1 216 ? -22.380 -3.880 35.953 1.00 85.94 216 GLY A O 1
ATOM 1721 N N . ALA A 1 217 ? -21.547 -4.923 34.132 1.00 85.62 217 ALA A N 1
ATOM 1722 C CA . ALA A 1 217 ? -21.132 -6.133 34.833 1.00 85.62 217 ALA A CA 1
ATOM 1723 C C . ALA A 1 217 ? -20.101 -5.833 35.936 1.00 85.62 217 ALA A C 1
ATOM 1725 O O . ALA A 1 217 ? -20.184 -6.393 37.024 1.00 85.62 217 ALA A O 1
ATOM 1726 N N . LEU A 1 218 ? -19.162 -4.911 35.678 1.00 85.00 218 LEU A N 1
ATOM 1727 C CA . LEU A 1 218 ? -18.163 -4.492 36.668 1.00 85.00 218 LEU A CA 1
ATOM 1728 C C . LEU A 1 218 ? -18.813 -3.825 37.884 1.00 85.00 218 LEU A C 1
ATOM 1730 O O . LEU A 1 218 ? -18.471 -4.141 39.018 1.00 85.00 218 LEU A O 1
ATOM 1734 N N . LEU A 1 219 ? -19.743 -2.898 37.656 1.00 82.31 219 LEU A N 1
ATOM 1735 C CA . LEU A 1 219 ? -20.393 -2.166 38.740 1.00 82.31 219 LEU A CA 1
ATOM 1736 C C . LEU A 1 219 ? -21.410 -3.012 39.494 1.00 82.31 219 LEU A C 1
ATOM 1738 O O . LEU A 1 219 ? -21.476 -2.880 40.705 1.00 82.31 219 LEU A O 1
ATOM 1742 N N . GLU A 1 220 ? -22.142 -3.904 38.828 1.00 85.31 220 GLU A N 1
ATOM 1743 C CA . GLU A 1 220 ? -23.032 -4.851 39.508 1.00 85.31 220 GLU A CA 1
ATOM 1744 C C . GLU A 1 220 ? -22.246 -5.778 40.455 1.00 85.31 220 GLU A C 1
ATOM 1746 O O . GLU A 1 220 ? -22.704 -6.037 41.567 1.00 85.31 220 GLU A O 1
ATOM 1751 N N . ASP A 1 221 ? -21.030 -6.205 40.083 1.00 84.50 221 ASP A N 1
ATOM 1752 C CA . ASP A 1 221 ? -20.157 -6.973 40.985 1.00 84.50 221 ASP A CA 1
ATOM 1753 C C . ASP A 1 221 ? -19.648 -6.116 42.161 1.00 84.50 221 ASP A C 1
ATOM 1755 O O . ASP A 1 221 ? -19.683 -6.561 43.308 1.00 84.50 221 ASP A O 1
ATOM 1759 N N . VAL A 1 222 ? -19.258 -4.858 41.916 1.00 79.56 222 VAL A N 1
ATOM 1760 C CA . VAL A 1 222 ? -18.827 -3.918 42.971 1.00 79.56 222 VAL A CA 1
ATOM 1761 C C . VAL A 1 222 ? -19.968 -3.556 43.932 1.00 79.56 222 VAL A C 1
ATOM 1763 O O . VAL A 1 222 ? -19.756 -3.554 45.140 1.00 79.56 222 VAL A O 1
ATOM 1766 N N . GLU A 1 223 ? -21.171 -3.279 43.425 1.00 80.81 223 GLU A N 1
ATOM 1767 C CA . GLU A 1 223 ? -22.363 -2.925 44.213 1.00 80.81 223 GLU A CA 1
ATOM 1768 C C . GLU A 1 223 ? -22.919 -4.114 45.006 1.00 80.81 223 GLU A C 1
ATOM 1770 O O . GLU A 1 223 ? -23.582 -3.914 46.021 1.00 80.81 223 GLU A O 1
ATOM 1775 N N . SER A 1 224 ? -22.631 -5.352 44.590 1.00 82.50 224 SER A N 1
ATOM 1776 C CA . SER A 1 224 ? -23.024 -6.550 45.342 1.00 82.50 224 SER A CA 1
ATOM 1777 C C . SER A 1 224 ? -22.295 -6.708 46.686 1.00 82.50 224 SER A C 1
ATOM 1779 O O . SER A 1 224 ? -22.621 -7.615 47.456 1.00 82.50 224 SER A O 1
ATOM 1781 N N . ARG A 1 225 ? -21.314 -5.841 46.986 1.00 76.31 225 ARG A N 1
ATOM 1782 C CA . ARG A 1 225 ? -20.487 -5.917 48.195 1.00 76.31 225 ARG A CA 1
ATOM 1783 C C . ARG A 1 225 ? -21.011 -5.081 49.368 1.00 76.31 225 ARG A C 1
ATOM 1785 O O . ARG A 1 225 ? -21.675 -4.065 49.167 1.00 76.31 225 ARG A O 1
ATOM 1792 N N . PRO A 1 226 ? -20.656 -5.466 50.611 1.00 75.06 226 PRO A N 1
ATOM 1793 C CA . PRO A 1 226 ? -20.870 -4.629 51.788 1.00 75.06 226 PRO A CA 1
ATOM 1794 C C . PRO A 1 226 ? -20.210 -3.253 51.616 1.00 75.06 226 PRO A C 1
ATOM 1796 O O . PRO A 1 226 ? -19.113 -3.161 51.060 1.00 75.06 226 PRO A O 1
ATOM 1799 N N . THR A 1 227 ? -20.845 -2.202 52.145 1.00 71.81 227 THR A N 1
ATOM 1800 C CA . THR A 1 227 ? -20.445 -0.783 52.007 1.00 71.81 227 THR A CA 1
ATOM 1801 C C . THR A 1 227 ? -19.011 -0.468 52.432 1.00 71.81 227 THR A C 1
ATOM 1803 O O . THR A 1 227 ? -18.458 0.550 52.016 1.00 71.81 227 THR A O 1
ATOM 1806 N N . ASP A 1 228 ? -18.403 -1.342 53.227 1.00 68.38 228 ASP A N 1
ATOM 1807 C CA . ASP A 1 228 ? -17.063 -1.150 53.780 1.00 68.38 228 ASP A CA 1
ATOM 1808 C C . ASP A 1 228 ? -15.959 -1.655 52.833 1.00 68.38 228 ASP A C 1
ATOM 1810 O O . ASP A 1 228 ? -14.776 -1.388 53.050 1.00 68.38 228 ASP A O 1
ATOM 1814 N N . THR A 1 229 ? -16.326 -2.337 51.740 1.00 64.12 229 THR A N 1
ATOM 1815 C CA . THR A 1 229 ? -15.360 -2.819 50.746 1.00 64.12 229 THR A CA 1
ATOM 1816 C C . THR A 1 229 ? -15.071 -1.736 49.714 1.00 64.12 229 THR A C 1
ATOM 1818 O O . THR A 1 229 ? -15.973 -1.260 49.025 1.00 64.12 229 THR A O 1
ATOM 1821 N N . ARG A 1 230 ? -13.796 -1.366 49.546 1.00 62.28 230 ARG A N 1
ATOM 1822 C CA . ARG A 1 230 ? -13.374 -0.448 48.478 1.00 62.28 230 ARG A CA 1
ATOM 1823 C C . ARG A 1 230 ? -12.752 -1.227 47.325 1.00 62.28 230 ARG A C 1
ATOM 1825 O O . ARG A 1 230 ? -11.915 -2.105 47.525 1.00 62.28 230 ARG A O 1
ATOM 1832 N N . LEU A 1 231 ? -13.145 -0.875 46.103 1.00 61.66 231 LEU A N 1
ATOM 1833 C CA . LEU A 1 231 ? -12.461 -1.320 44.893 1.00 61.66 231 LEU A CA 1
ATOM 1834 C C . LEU A 1 231 ? -11.125 -0.580 44.773 1.00 61.66 231 LEU A C 1
ATOM 1836 O O . LEU A 1 231 ? -11.117 0.651 44.742 1.00 61.66 231 LEU A O 1
ATOM 1840 N N . ILE A 1 232 ? -10.016 -1.317 44.687 1.00 57.81 232 ILE A N 1
ATOM 1841 C CA . ILE A 1 232 ? -8.667 -0.717 44.663 1.00 57.81 232 ILE A CA 1
ATOM 1842 C C . ILE A 1 232 ? -7.864 -1.142 43.430 1.00 57.81 232 ILE A C 1
ATOM 1844 O O . ILE A 1 232 ? -6.976 -0.409 42.994 1.00 57.81 232 ILE A O 1
ATOM 1848 N N . GLY A 1 233 ? -8.206 -2.276 42.814 1.00 58.66 233 GLY A N 1
ATOM 1849 C CA . GLY A 1 233 ? -7.551 -2.737 41.597 1.00 58.66 233 GLY A CA 1
ATOM 1850 C C . GLY A 1 233 ? -8.485 -3.485 40.653 1.00 58.66 233 GLY A C 1
ATOM 1851 O O . GLY A 1 233 ? -9.391 -4.202 41.072 1.00 58.66 233 GLY A O 1
ATOM 1852 N N . LEU A 1 234 ? -8.219 -3.345 39.356 1.00 63.00 234 LEU A N 1
ATOM 1853 C CA . LEU A 1 234 ? -8.871 -4.091 38.286 1.00 63.00 234 LEU A CA 1
ATOM 1854 C C . LEU A 1 234 ? -7.771 -4.739 37.437 1.00 63.00 234 LEU A C 1
ATOM 1856 O O . LEU A 1 234 ? -7.212 -4.090 36.566 1.00 63.00 234 LEU A O 1
ATOM 1860 N N . CYS A 1 235 ? -7.441 -6.010 37.645 1.00 61.50 235 CYS A N 1
ATOM 1861 C CA . CYS A 1 235 ? -6.560 -6.678 36.689 1.00 61.50 235 CYS A CA 1
ATOM 1862 C C . CYS A 1 235 ? -7.395 -7.131 35.494 1.00 61.50 235 CYS A C 1
ATOM 1864 O O . CYS A 1 235 ? -8.243 -8.020 35.592 1.00 61.50 235 CYS A O 1
ATOM 1866 N N . ILE A 1 236 ? -7.135 -6.553 34.329 1.00 59.88 236 ILE A N 1
ATOM 1867 C CA . ILE A 1 236 ? -7.726 -7.046 33.089 1.00 59.88 236 ILE A CA 1
ATOM 1868 C C . ILE A 1 236 ? -6.877 -8.223 32.607 1.00 59.88 236 ILE A C 1
ATOM 1870 O O . ILE A 1 236 ? -6.014 -8.084 31.746 1.00 59.88 236 ILE A O 1
ATOM 1874 N N . SER A 1 237 ? -7.112 -9.404 33.180 1.00 53.16 237 SER A N 1
ATOM 1875 C CA . SER A 1 237 ? -6.549 -10.655 32.672 1.00 53.16 237 SER A CA 1
ATOM 1876 C C . SER A 1 237 ? -7.417 -11.158 31.516 1.00 53.16 237 SER A C 1
ATOM 1878 O O . SER A 1 237 ? -8.212 -12.081 31.671 1.00 53.16 237 SER A O 1
ATOM 1880 N N . GLY A 1 238 ? -7.337 -10.486 30.372 1.00 49.50 238 GLY A N 1
ATOM 1881 C CA . GLY A 1 238 ? -8.091 -10.855 29.181 1.00 49.50 238 GLY A CA 1
ATOM 1882 C C . GLY A 1 238 ? -7.199 -11.546 28.162 1.00 49.50 238 GLY A C 1
ATOM 1883 O O . GLY A 1 238 ? -6.489 -10.872 27.420 1.00 49.50 238 GLY A O 1
ATOM 1884 N N . PHE A 1 239 ? -7.286 -12.873 28.056 1.00 50.25 239 PHE A N 1
ATOM 1885 C CA . PHE A 1 239 ? -7.036 -13.506 26.762 1.00 50.25 239 PHE A CA 1
ATOM 1886 C C . PHE A 1 239 ? -8.056 -12.897 25.792 1.00 50.25 239 PHE A C 1
ATOM 1888 O O . PHE A 1 239 ? -9.247 -12.859 26.100 1.00 50.25 239 PHE A O 1
ATOM 1895 N N . ILE A 1 240 ? -7.616 -12.343 24.657 1.00 50.81 240 ILE A N 1
ATOM 1896 C CA . ILE A 1 240 ? -8.567 -11.943 23.617 1.00 50.81 240 ILE A CA 1
ATOM 1897 C C . ILE A 1 240 ? -9.215 -13.230 23.119 1.00 50.81 240 ILE A C 1
ATOM 1899 O O . ILE A 1 240 ? -8.574 -13.943 22.355 1.00 50.81 240 ILE A O 1
ATOM 1903 N N . LEU A 1 241 ? -10.448 -13.505 23.552 1.00 52.09 241 LEU A N 1
ATOM 1904 C CA . LEU A 1 241 ? -11.566 -14.068 22.794 1.00 52.09 241 LEU A CA 1
ATOM 1905 C C . LEU A 1 241 ? -11.157 -14.845 21.526 1.00 52.09 241 LEU A C 1
ATOM 1907 O O . LEU A 1 241 ? -11.583 -14.525 20.413 1.00 52.09 241 LEU A O 1
ATOM 1911 N N . GLU A 1 242 ? -10.329 -15.885 21.661 1.00 54.28 242 GLU A N 1
ATOM 1912 C CA . GLU A 1 242 ? -9.932 -16.709 20.512 1.00 54.28 242 GLU A CA 1
ATOM 1913 C C . GLU A 1 242 ? -11.151 -17.415 19.909 1.00 54.28 242 GLU A C 1
ATOM 1915 O O . GLU A 1 242 ? -11.200 -17.697 18.711 1.00 54.28 242 GLU A O 1
ATOM 1920 N N . SER A 1 243 ? -12.163 -17.633 20.746 1.00 54.69 243 SER A N 1
ATOM 1921 C CA . SER A 1 243 ? -13.456 -18.221 20.430 1.00 54.69 243 SER A CA 1
ATOM 1922 C C . SER A 1 243 ? -14.488 -17.217 19.900 1.00 54.69 243 SER A C 1
ATOM 1924 O O . SER A 1 243 ? -15.565 -17.647 19.480 1.00 54.69 243 SER A O 1
ATOM 1926 N N . HIS A 1 244 ? -14.216 -15.901 19.856 1.00 62.72 244 HIS A N 1
ATOM 1927 C CA . HIS A 1 244 ? -15.217 -14.967 19.335 1.00 62.72 244 HIS A CA 1
ATOM 1928 C C . HIS A 1 244 ? -15.352 -15.114 17.814 1.00 62.72 244 HIS A C 1
ATOM 1930 O O . HIS A 1 244 ? -14.364 -14.949 17.085 1.00 62.72 244 HIS A O 1
ATOM 1936 N N . PRO A 1 245 ? -16.573 -15.295 17.282 1.00 68.69 245 PRO A N 1
ATOM 1937 C CA . PRO A 1 245 ? -16.793 -15.468 15.846 1.00 68.69 245 PRO A CA 1
ATOM 1938 C C . PRO A 1 245 ? -16.277 -14.283 15.014 1.00 68.69 245 PRO A C 1
ATOM 1940 O O . PRO A 1 245 ? -15.871 -14.460 13.868 1.00 68.69 245 PRO A O 1
ATOM 1943 N N . MET A 1 246 ? -16.216 -13.076 15.593 1.00 64.81 246 MET A N 1
ATOM 1944 C CA . MET A 1 246 ? -15.614 -11.910 14.932 1.00 64.81 246 MET A CA 1
ATOM 1945 C C . MET A 1 246 ? -14.093 -12.045 14.746 1.00 64.81 246 MET A C 1
ATOM 1947 O O . MET A 1 246 ? -13.588 -11.676 13.690 1.00 64.81 246 MET A O 1
ATOM 1951 N N . VAL A 1 247 ? -13.369 -12.586 15.733 1.00 65.75 247 VAL A N 1
ATOM 1952 C CA . VAL A 1 247 ? -11.911 -12.787 15.653 1.00 65.75 247 VAL A CA 1
ATOM 1953 C C . VAL A 1 247 ? -11.598 -13.898 14.652 1.00 65.75 247 VAL A C 1
ATOM 1955 O O . VAL A 1 247 ? -10.718 -13.738 13.808 1.00 65.75 247 VAL A O 1
ATOM 1958 N N . ALA A 1 248 ? -12.382 -14.981 14.661 1.00 73.44 248 ALA A N 1
ATOM 1959 C CA . ALA A 1 248 ? -12.281 -16.048 13.667 1.00 73.44 248 ALA A CA 1
ATOM 1960 C C . ALA A 1 248 ? -12.553 -15.542 12.236 1.00 73.44 248 ALA A C 1
ATOM 1962 O O . ALA A 1 248 ? -11.795 -15.850 11.312 1.00 73.44 248 ALA A O 1
ATOM 1963 N N . ALA A 1 249 ? -13.592 -14.719 12.047 1.00 76.94 249 ALA A N 1
ATOM 1964 C CA . ALA A 1 249 ? -13.908 -14.118 10.753 1.00 76.94 249 ALA A CA 1
ATOM 1965 C C . ALA A 1 249 ? -12.792 -13.186 10.256 1.00 76.94 249 ALA A C 1
ATOM 1967 O O . ALA A 1 249 ? -12.464 -13.201 9.068 1.00 76.94 249 ALA A O 1
ATOM 1968 N N . GLU A 1 250 ? -12.180 -12.406 11.148 1.00 74.88 250 GLU A N 1
ATOM 1969 C CA . GLU A 1 250 ? -11.098 -11.497 10.771 1.00 74.88 250 GLU A CA 1
ATOM 1970 C C . GLU A 1 250 ? -9.797 -12.252 10.469 1.00 74.88 250 GLU A C 1
ATOM 1972 O O . GLU A 1 250 ? -9.156 -11.964 9.460 1.00 74.88 250 GLU A O 1
ATOM 1977 N N . ARG A 1 251 ? -9.463 -13.305 11.233 1.00 78.12 251 ARG A N 1
ATOM 1978 C CA . ARG A 1 251 ? -8.368 -14.238 10.895 1.00 78.12 251 ARG A CA 1
ATOM 1979 C C . ARG A 1 251 ? -8.588 -14.869 9.519 1.00 78.12 251 ARG A C 1
ATOM 1981 O O . ARG A 1 251 ? -7.660 -14.935 8.714 1.00 78.12 251 ARG A O 1
ATOM 1988 N N . HIS A 1 252 ? -9.818 -15.286 9.213 1.00 83.38 252 HIS A N 1
ATOM 1989 C CA . HIS A 1 252 ? -10.154 -15.843 7.905 1.00 83.38 252 HIS A CA 1
ATOM 1990 C C . HIS A 1 252 ? -9.990 -14.813 6.778 1.00 83.38 252 HIS A C 1
ATOM 1992 O O . HIS A 1 252 ? -9.388 -15.125 5.751 1.00 83.38 252 HIS A O 1
ATOM 1998 N N . ARG A 1 253 ? -10.449 -13.568 6.967 1.00 82.44 253 ARG A N 1
ATOM 1999 C CA . ARG A 1 253 ? -10.246 -12.480 5.994 1.00 82.44 253 ARG A CA 1
ATOM 2000 C C . ARG A 1 253 ? -8.774 -12.137 5.803 1.00 82.44 253 ARG A C 1
ATOM 2002 O O . ARG A 1 253 ? -8.333 -12.025 4.663 1.00 82.44 253 ARG A O 1
ATOM 2009 N N . ALA A 1 254 ? -8.007 -12.026 6.884 1.00 78.06 254 ALA A N 1
ATOM 2010 C CA . ALA A 1 254 ? -6.568 -11.788 6.823 1.00 78.06 254 ALA A CA 1
ATOM 2011 C C . ALA A 1 254 ? -5.858 -12.916 6.056 1.00 78.06 254 ALA A C 1
ATOM 2013 O O . ALA A 1 254 ? -5.042 -12.652 5.173 1.00 78.06 254 ALA A O 1
ATOM 2014 N N . ALA A 1 255 ? -6.237 -14.174 6.302 1.00 85.44 255 ALA A N 1
ATOM 2015 C CA . ALA A 1 255 ? -5.731 -15.321 5.554 1.00 85.44 255 ALA A CA 1
ATOM 2016 C C . ALA A 1 255 ? -6.118 -15.268 4.063 1.00 85.44 255 ALA A C 1
ATOM 2018 O O . ALA A 1 255 ? -5.279 -15.545 3.205 1.00 85.44 255 ALA A O 1
ATOM 2019 N N . GLN A 1 256 ? -7.351 -14.866 3.730 1.00 93.44 256 GLN A N 1
ATOM 2020 C CA . GLN A 1 256 ? -7.790 -14.672 2.343 1.00 93.44 256 GLN A CA 1
ATOM 2021 C C . GLN A 1 256 ? -7.007 -13.553 1.641 1.00 93.44 256 GLN A C 1
ATOM 2023 O O . GLN A 1 256 ? -6.556 -13.739 0.509 1.00 93.44 256 GLN A O 1
ATOM 2028 N N . MET A 1 257 ? -6.798 -12.418 2.310 1.00 91.00 257 MET A N 1
ATOM 2029 C CA . MET A 1 257 ? -6.018 -11.291 1.789 1.00 91.00 257 MET A CA 1
ATOM 2030 C C . MET A 1 257 ? -4.553 -11.682 1.579 1.00 91.00 257 MET A C 1
ATOM 2032 O O . MET A 1 257 ? -4.001 -11.446 0.505 1.00 91.00 257 MET A O 1
ATOM 2036 N N . ALA A 1 258 ? -3.943 -12.378 2.542 1.00 87.00 258 ALA A N 1
ATOM 2037 C CA . ALA A 1 258 ? -2.590 -12.909 2.410 1.00 87.00 258 ALA A CA 1
ATOM 2038 C C . ALA A 1 258 ? -2.483 -13.928 1.261 1.00 87.00 258 ALA A C 1
ATOM 2040 O O . ALA A 1 258 ? -1.526 -13.901 0.485 1.00 87.00 258 ALA A O 1
ATOM 2041 N N . ALA A 1 259 ? -3.476 -14.807 1.097 1.00 92.69 259 ALA A N 1
ATOM 2042 C CA . ALA A 1 259 ? -3.522 -15.761 -0.007 1.00 92.69 259 ALA A CA 1
ATOM 2043 C C . ALA A 1 259 ? -3.672 -15.067 -1.370 1.00 92.69 259 ALA A C 1
ATOM 2045 O O . ALA A 1 259 ? -3.024 -15.479 -2.337 1.00 92.69 259 ALA A O 1
ATOM 2046 N N . ARG A 1 260 ? -4.487 -14.008 -1.453 1.00 95.56 260 ARG A N 1
ATOM 2047 C CA . ARG A 1 260 ? -4.633 -13.174 -2.652 1.00 95.56 260 ARG A CA 1
ATOM 2048 C C . ARG A 1 260 ? -3.321 -12.475 -2.999 1.00 95.56 260 ARG A C 1
ATOM 2050 O O . ARG A 1 260 ? -2.857 -12.633 -4.125 1.00 95.56 260 ARG A O 1
ATOM 2057 N N . LYS A 1 261 ? -2.680 -11.824 -2.026 1.00 94.50 261 LYS A N 1
ATOM 2058 C CA . LYS A 1 261 ? -1.376 -11.171 -2.202 1.00 94.50 261 LYS A CA 1
ATOM 2059 C C . LYS A 1 261 ? -0.322 -12.155 -2.720 1.00 94.50 261 LYS A C 1
ATOM 2061 O O . LYS A 1 261 ? 0.269 -11.929 -3.765 1.00 94.50 261 LYS A O 1
ATOM 2066 N N . ARG A 1 262 ? -0.216 -13.349 -2.119 1.00 96.19 262 ARG A N 1
ATOM 2067 C CA . ARG A 1 262 ? 0.682 -14.423 -2.601 1.00 96.19 262 ARG A CA 1
ATOM 2068 C C . ARG A 1 262 ? 0.381 -14.905 -4.027 1.00 96.19 262 ARG A C 1
ATOM 2070 O O . ARG A 1 262 ? 1.245 -15.515 -4.657 1.00 96.19 262 ARG A O 1
ATOM 2077 N N . ARG A 1 263 ? -0.852 -14.767 -4.528 1.00 96.81 263 ARG A N 1
ATOM 2078 C CA . ARG A 1 263 ? -1.194 -15.097 -5.926 1.00 96.81 263 ARG A CA 1
ATOM 2079 C C . ARG A 1 263 ? -0.776 -13.972 -6.867 1.00 96.81 263 ARG A C 1
ATOM 2081 O O . ARG A 1 263 ? -0.261 -14.265 -7.940 1.00 96.81 263 ARG A O 1
ATOM 2088 N N . GLU A 1 264 ? -0.983 -12.724 -6.464 1.00 95.81 264 GLU A N 1
ATOM 2089 C CA . GLU A 1 264 ? -0.547 -11.538 -7.208 1.00 95.81 264 GLU A CA 1
ATOM 2090 C C . GLU A 1 264 ? 0.986 -11.494 -7.310 1.00 95.81 264 GLU A C 1
ATOM 2092 O O . GLU A 1 264 ? 1.508 -11.423 -8.421 1.00 95.81 264 GLU A O 1
ATOM 2097 N N . ASP A 1 265 ? 1.701 -11.718 -6.205 1.00 94.75 265 ASP A N 1
ATOM 2098 C CA . ASP A 1 265 ? 3.169 -11.790 -6.173 1.00 94.75 265 ASP A CA 1
ATOM 2099 C C . ASP A 1 265 ? 3.708 -12.902 -7.090 1.00 94.75 265 ASP A C 1
ATOM 2101 O O . ASP A 1 265 ? 4.660 -12.705 -7.844 1.00 94.75 265 ASP A O 1
ATOM 2105 N N . ARG A 1 266 ? 3.059 -14.077 -7.097 1.00 97.62 266 ARG A N 1
ATOM 2106 C CA . ARG A 1 266 ? 3.425 -15.182 -8.001 1.00 97.62 266 ARG A CA 1
ATOM 2107 C C . ARG A 1 266 ? 3.195 -14.843 -9.472 1.00 97.62 266 ARG A C 1
ATOM 2109 O O . ARG A 1 266 ? 4.003 -15.238 -10.308 1.00 97.62 266 ARG A O 1
ATOM 2116 N N . ARG A 1 267 ? 2.121 -14.118 -9.802 1.00 97.50 267 ARG A N 1
ATOM 2117 C CA . ARG A 1 267 ? 1.868 -13.645 -11.174 1.00 97.50 267 ARG A CA 1
ATOM 2118 C C . ARG A 1 267 ? 2.915 -12.622 -11.607 1.00 97.50 267 ARG A C 1
ATOM 2120 O O . ARG A 1 267 ? 3.424 -12.732 -12.717 1.00 97.50 267 ARG A O 1
ATOM 2127 N N . ALA A 1 268 ? 3.271 -11.686 -10.728 1.00 94.94 268 ALA A N 1
ATOM 2128 C CA . ALA A 1 268 ? 4.317 -10.702 -10.990 1.00 94.94 268 ALA A CA 1
ATOM 2129 C C . ALA A 1 268 ? 5.683 -11.373 -11.220 1.00 94.94 268 ALA A C 1
ATOM 2131 O O . ALA A 1 268 ? 6.352 -11.087 -12.212 1.00 94.94 268 ALA A O 1
ATOM 2132 N N . ALA A 1 269 ? 6.060 -12.333 -10.369 1.00 96.56 269 ALA A N 1
ATOM 2133 C CA . ALA A 1 269 ? 7.294 -13.101 -10.533 1.00 96.56 269 ALA A CA 1
ATOM 2134 C C . ALA A 1 269 ? 7.320 -13.902 -11.848 1.00 96.56 269 ALA A C 1
ATOM 2136 O O . ALA A 1 269 ? 8.341 -13.944 -12.533 1.00 96.56 269 ALA A O 1
ATOM 2137 N N . TRP A 1 270 ? 6.190 -14.507 -12.229 1.00 97.94 270 TRP A N 1
ATOM 2138 C CA . TRP A 1 270 ? 6.075 -15.231 -13.496 1.00 97.94 270 TRP A CA 1
ATOM 2139 C C . TRP A 1 270 ? 6.233 -14.308 -14.713 1.00 97.94 270 TRP A C 1
ATOM 2141 O O . TRP A 1 270 ? 6.928 -14.667 -15.663 1.00 97.94 270 TRP A O 1
ATOM 2151 N N . GLN A 1 271 ? 5.648 -13.107 -14.671 1.00 97.19 271 GLN A N 1
ATOM 2152 C CA . GLN A 1 271 ? 5.782 -12.126 -15.749 1.00 97.19 271 GLN A CA 1
ATOM 2153 C C . GLN A 1 271 ? 7.233 -11.650 -15.902 1.00 97.19 271 GLN A C 1
ATOM 2155 O O . GLN A 1 271 ? 7.767 -11.687 -17.006 1.00 97.19 271 GLN A O 1
ATOM 2160 N N . LEU A 1 272 ? 7.913 -11.323 -14.797 1.00 96.62 272 LEU A N 1
ATOM 2161 C CA . LEU A 1 272 ? 9.332 -10.944 -14.823 1.00 96.62 272 LEU A CA 1
ATOM 2162 C C . LEU A 1 272 ? 10.220 -12.042 -15.427 1.00 96.62 272 LEU A C 1
ATOM 2164 O O . LEU A 1 272 ? 11.120 -11.754 -16.214 1.00 96.62 272 LEU A O 1
ATOM 2168 N N . ALA A 1 273 ? 9.958 -13.311 -15.098 1.00 97.44 273 ALA A N 1
ATOM 2169 C CA . ALA A 1 273 ? 10.694 -14.436 -15.674 1.00 97.44 273 ALA A CA 1
ATOM 2170 C C . ALA A 1 273 ? 10.447 -14.582 -17.186 1.00 97.44 273 ALA A C 1
ATOM 2172 O O . ALA A 1 273 ? 11.369 -14.900 -17.943 1.00 97.44 273 ALA A O 1
ATOM 2173 N N . ARG A 1 274 ? 9.214 -14.338 -17.644 1.00 98.00 274 ARG A N 1
ATOM 2174 C CA . ARG A 1 274 ? 8.867 -14.335 -19.069 1.00 98.00 274 ARG A CA 1
ATOM 2175 C C . ARG A 1 274 ? 9.605 -13.225 -19.818 1.00 98.00 274 ARG A C 1
ATOM 2177 O O . ARG A 1 274 ? 10.241 -13.518 -20.831 1.00 98.00 274 ARG A O 1
ATOM 2184 N N . ASP A 1 275 ? 9.580 -12.007 -19.292 1.00 97.19 275 ASP A N 1
ATOM 2185 C CA . ASP A 1 275 ? 10.223 -10.844 -19.910 1.00 97.19 275 ASP A CA 1
ATOM 2186 C C . ASP A 1 275 ? 11.751 -11.023 -19.968 1.00 97.19 275 ASP A C 1
ATOM 2188 O O . ASP A 1 275 ? 12.384 -10.740 -20.985 1.00 97.19 275 ASP A O 1
ATOM 2192 N N . ALA A 1 276 ? 12.356 -11.595 -18.919 1.00 96.94 276 ALA A N 1
ATOM 2193 C CA . ALA A 1 276 ? 13.781 -11.927 -18.902 1.00 96.94 276 ALA A CA 1
ATOM 2194 C C . ALA A 1 276 ? 14.159 -12.964 -19.979 1.00 96.94 276 ALA A C 1
ATOM 2196 O O . ALA A 1 276 ? 15.192 -12.833 -20.644 1.00 96.94 276 ALA A O 1
ATOM 2197 N N . ASN A 1 277 ? 13.315 -13.978 -20.191 1.00 98.12 277 ASN A N 1
ATOM 2198 C CA . ASN A 1 277 ? 13.520 -14.970 -21.248 1.00 98.12 277 ASN A CA 1
ATOM 2199 C C . ASN A 1 277 ? 13.397 -14.351 -22.647 1.00 98.12 277 ASN A C 1
ATOM 2201 O O . ASN A 1 277 ? 14.191 -14.673 -23.536 1.00 98.12 277 ASN A O 1
ATOM 2205 N N . GLU A 1 278 ? 12.433 -13.454 -22.848 1.00 98.00 278 GLU A N 1
ATOM 2206 C CA . GLU A 1 278 ? 12.249 -12.730 -24.106 1.00 98.00 278 GLU A CA 1
ATOM 2207 C C . GLU A 1 278 ? 13.433 -11.802 -24.403 1.00 98.00 278 GLU A C 1
ATOM 2209 O O . GLU A 1 278 ? 14.028 -11.891 -25.479 1.00 98.00 278 GLU A O 1
ATOM 2214 N N . ALA A 1 279 ? 13.881 -11.023 -23.416 1.00 96.75 279 ALA A N 1
ATOM 2215 C CA . ALA A 1 279 ? 15.090 -10.209 -23.518 1.00 96.75 279 ALA A CA 1
ATOM 2216 C C . ALA A 1 279 ? 16.330 -11.063 -23.847 1.00 96.75 279 ALA A C 1
ATOM 2218 O O . ALA A 1 279 ? 17.152 -10.693 -24.690 1.00 96.75 279 ALA A O 1
ATOM 2219 N N . GLY A 1 280 ? 16.447 -12.249 -23.241 1.00 97.75 280 GLY A N 1
ATOM 2220 C CA . GLY A 1 280 ? 17.503 -13.212 -23.550 1.00 97.75 280 GLY A CA 1
ATOM 2221 C C . GLY A 1 280 ? 17.463 -13.714 -24.999 1.00 97.75 280 GLY A C 1
ATOM 2222 O O . GLY A 1 280 ? 18.516 -13.865 -25.627 1.00 97.75 280 GLY A O 1
ATOM 2223 N N . ARG A 1 281 ? 16.268 -13.947 -25.559 1.00 98.38 281 ARG A N 1
ATOM 2224 C CA . ARG A 1 281 ? 16.099 -14.314 -26.976 1.00 98.38 281 ARG A CA 1
ATOM 2225 C C . ARG A 1 281 ? 16.499 -13.171 -27.903 1.00 98.38 281 ARG A C 1
ATOM 2227 O O . ARG A 1 281 ? 17.307 -13.403 -28.802 1.00 98.38 281 ARG A O 1
ATOM 2234 N N . LEU A 1 282 ? 16.004 -11.961 -27.646 1.00 97.81 282 LEU A N 1
ATOM 2235 C CA . LEU A 1 282 ? 16.314 -10.772 -28.444 1.00 97.81 282 LEU A CA 1
ATOM 2236 C C . LEU A 1 282 ? 17.816 -10.461 -28.436 1.00 97.81 282 LEU A C 1
ATOM 2238 O O . LEU A 1 282 ? 18.398 -10.189 -29.483 1.00 97.81 282 LEU A O 1
ATOM 2242 N N . ARG A 1 283 ? 18.490 -10.600 -27.286 1.00 98.12 283 ARG A N 1
ATOM 2243 C CA . ARG A 1 283 ? 19.948 -10.424 -27.188 1.00 98.12 283 ARG A CA 1
ATOM 2244 C C . ARG A 1 283 ? 20.714 -11.424 -28.057 1.00 98.12 283 ARG A C 1
ATOM 2246 O O . ARG A 1 283 ? 21.652 -11.036 -28.749 1.00 98.12 283 ARG A O 1
ATOM 2253 N N . LYS A 1 284 ? 20.316 -12.702 -28.044 1.00 98.38 284 LYS A N 1
ATOM 2254 C CA . LYS A 1 284 ? 20.932 -13.739 -28.894 1.00 98.38 284 LYS A CA 1
ATOM 2255 C C . LYS A 1 284 ? 20.703 -13.467 -30.380 1.00 98.38 284 LYS A C 1
ATOM 2257 O O . LYS A 1 284 ? 21.582 -13.747 -31.191 1.00 98.38 284 LYS A O 1
ATOM 2262 N N . GLU A 1 285 ? 19.537 -12.948 -30.746 1.00 98.38 285 GLU A N 1
ATOM 2263 C CA . GLU A 1 285 ? 19.224 -12.575 -32.125 1.00 98.38 285 GLU A CA 1
ATOM 2264 C C . GLU A 1 285 ? 20.053 -11.374 -32.594 1.00 98.38 285 GLU A C 1
ATOM 2266 O O . GLU A 1 285 ? 20.715 -11.464 -33.628 1.00 98.38 285 GLU A O 1
ATOM 2271 N N . ALA A 1 286 ? 20.130 -10.314 -31.786 1.00 97.75 286 ALA A N 1
ATOM 2272 C CA . ALA A 1 286 ? 20.985 -9.159 -32.052 1.00 97.75 286 ALA A CA 1
ATOM 2273 C C . ALA A 1 286 ? 22.465 -9.559 -32.199 1.00 97.75 286 ALA A C 1
ATOM 2275 O O . ALA A 1 286 ? 23.160 -9.087 -33.097 1.00 97.75 286 ALA A O 1
ATOM 2276 N N . GLU A 1 287 ? 22.955 -10.492 -31.376 1.00 98.38 287 GLU A N 1
ATOM 2277 C CA . GLU A 1 287 ? 24.323 -11.010 -31.492 1.00 98.38 287 GLU A CA 1
ATOM 2278 C C . GLU A 1 287 ? 24.553 -11.762 -32.816 1.00 98.38 287 GLU A C 1
ATOM 2280 O O . GLU A 1 287 ? 25.608 -11.624 -33.443 1.00 98.38 287 GLU A O 1
ATOM 2285 N N . ARG A 1 288 ? 23.568 -12.547 -33.276 1.00 98.56 288 ARG A N 1
ATOM 2286 C CA . ARG A 1 288 ? 23.628 -13.229 -34.580 1.00 98.56 288 ARG A CA 1
ATOM 2287 C C . ARG A 1 288 ? 23.654 -12.223 -35.728 1.00 98.56 288 ARG A C 1
ATOM 2289 O O . ARG A 1 288 ? 24.486 -12.373 -36.623 1.00 98.56 288 ARG A O 1
ATOM 2296 N N . GLN A 1 289 ? 22.811 -11.193 -35.670 1.00 97.94 289 GLN A N 1
ATOM 2297 C CA . GLN A 1 289 ? 22.778 -10.121 -36.666 1.00 97.94 289 GLN A CA 1
ATOM 2298 C C . GLN A 1 289 ? 24.106 -9.357 -36.710 1.00 97.94 289 GLN A C 1
ATOM 2300 O O . GLN A 1 289 ? 24.673 -9.178 -37.785 1.00 97.94 289 GLN A O 1
ATOM 2305 N N . LEU A 1 290 ? 24.675 -9.004 -35.553 1.00 98.25 290 LEU A N 1
ATOM 2306 C CA . LEU A 1 290 ? 25.979 -8.343 -35.479 1.00 98.25 290 LEU A CA 1
ATOM 2307 C C . LEU A 1 290 ? 27.096 -9.215 -36.075 1.00 98.25 290 LEU A C 1
ATOM 2309 O O . LEU A 1 290 ? 27.940 -8.729 -36.833 1.00 98.25 290 LEU A O 1
ATOM 2313 N N . LYS A 1 291 ? 27.095 -10.521 -35.775 1.00 98.38 291 LYS A N 1
ATOM 2314 C CA . LYS A 1 291 ? 28.048 -11.484 -36.352 1.00 98.38 291 LYS A CA 1
ATOM 2315 C C . LYS A 1 291 ? 27.910 -11.580 -37.871 1.00 98.38 291 LYS A C 1
ATOM 2317 O O . LYS A 1 291 ? 28.929 -11.650 -38.559 1.00 98.38 291 LYS A O 1
ATOM 2322 N N . GLN A 1 292 ? 26.688 -11.577 -38.394 1.00 98.38 292 GLN A N 1
ATOM 2323 C CA . GLN A 1 292 ? 26.432 -11.586 -39.831 1.00 98.38 292 GLN A CA 1
ATOM 2324 C C . GLN A 1 292 ? 26.907 -10.288 -40.495 1.00 98.38 292 GLN A C 1
ATOM 2326 O O . GLN A 1 292 ? 27.721 -10.354 -41.415 1.00 98.38 292 GLN A O 1
ATOM 2331 N N . ALA A 1 293 ? 26.515 -9.129 -39.963 1.00 97.81 293 ALA A N 1
ATOM 2332 C CA . ALA A 1 293 ? 26.946 -7.822 -40.457 1.00 97.81 293 ALA A CA 1
ATOM 2333 C C . ALA A 1 293 ? 28.479 -7.693 -40.466 1.00 97.81 293 ALA A C 1
ATOM 2335 O O . ALA A 1 293 ? 29.075 -7.230 -41.435 1.00 97.81 293 ALA A O 1
ATOM 2336 N N . THR A 1 294 ? 29.151 -8.198 -39.427 1.00 98.38 294 THR A N 1
ATOM 2337 C CA . THR A 1 294 ? 30.621 -8.217 -39.359 1.00 98.38 294 THR A CA 1
ATOM 2338 C C . THR A 1 294 ? 31.240 -9.078 -40.467 1.00 98.38 294 THR A C 1
ATOM 2340 O O . THR A 1 294 ? 32.278 -8.721 -41.029 1.00 98.38 294 THR A O 1
ATOM 2343 N N . ARG A 1 295 ? 30.636 -10.228 -40.796 1.00 98.50 295 ARG A N 1
ATOM 2344 C CA . ARG A 1 295 ? 31.107 -11.095 -41.892 1.00 98.50 295 ARG A CA 1
ATOM 2345 C C . ARG A 1 295 ? 30.907 -10.429 -43.251 1.00 98.50 295 ARG A C 1
ATOM 2347 O O . ARG A 1 295 ? 31.815 -10.479 -44.078 1.00 98.50 295 ARG A O 1
ATOM 2354 N N . GLU A 1 296 ? 29.763 -9.788 -43.461 1.00 98.19 296 GLU A N 1
ATOM 2355 C CA . GLU A 1 296 ? 29.450 -9.051 -44.688 1.00 98.19 296 GLU A CA 1
ATOM 2356 C C . GLU A 1 296 ? 30.389 -7.856 -44.881 1.00 98.19 296 GLU A C 1
ATOM 2358 O O . GLU A 1 296 ? 30.990 -7.726 -45.945 1.00 98.19 296 GLU A O 1
ATOM 2363 N N . ALA A 1 297 ? 30.634 -7.065 -43.833 1.00 97.75 297 ALA A N 1
ATOM 2364 C CA . ALA A 1 297 ? 31.592 -5.962 -43.869 1.00 97.75 297 ALA A CA 1
ATOM 2365 C C . ALA A 1 297 ? 33.012 -6.443 -44.221 1.00 97.75 297 ALA A C 1
ATOM 2367 O O . ALA A 1 297 ? 33.681 -5.860 -45.076 1.00 97.75 297 ALA A O 1
ATOM 2368 N N . LYS A 1 298 ? 33.469 -7.559 -43.630 1.00 98.38 298 LYS A N 1
ATOM 2369 C CA . LYS A 1 298 ? 34.765 -8.172 -43.981 1.00 98.38 298 LYS A CA 1
ATOM 2370 C C . LYS A 1 298 ? 34.817 -8.629 -45.438 1.00 98.38 298 LYS A C 1
ATOM 2372 O O . LYS A 1 298 ? 35.860 -8.496 -46.077 1.00 98.38 298 LYS A O 1
ATOM 2377 N N . ARG A 1 299 ? 33.721 -9.176 -45.969 1.00 98.50 299 ARG A N 1
ATOM 2378 C CA . ARG A 1 299 ? 33.624 -9.575 -47.379 1.00 98.50 299 ARG A CA 1
ATOM 2379 C C . ARG A 1 299 ? 33.712 -8.357 -48.300 1.00 98.50 299 ARG A C 1
ATOM 2381 O O . ARG A 1 299 ? 34.542 -8.359 -49.203 1.00 98.50 299 ARG A O 1
ATOM 2388 N N . GLN A 1 300 ? 32.931 -7.315 -48.026 1.00 97.88 300 GLN A N 1
ATOM 2389 C CA . GLN A 1 300 ? 32.946 -6.066 -48.793 1.00 97.88 300 GLN A CA 1
ATOM 2390 C C . GLN A 1 300 ? 34.329 -5.407 -48.783 1.00 97.88 300 GLN A C 1
ATOM 2392 O O . GLN A 1 300 ? 34.805 -4.967 -49.827 1.00 97.88 300 GLN A O 1
ATOM 2397 N N . TYR A 1 301 ? 35.011 -5.396 -47.633 1.00 98.12 301 TYR A N 1
ATOM 2398 C CA . TYR A 1 301 ? 36.378 -4.885 -47.525 1.00 98.12 301 TYR A CA 1
ATOM 2399 C C . TYR A 1 301 ? 37.346 -5.639 -48.449 1.00 98.12 301 TYR A C 1
ATOM 2401 O O . TYR A 1 301 ? 38.071 -5.011 -49.218 1.00 98.12 301 TYR A O 1
ATOM 2409 N N . ARG A 1 302 ? 37.318 -6.980 -48.437 1.00 98.50 302 ARG A N 1
ATOM 2410 C CA . ARG A 1 302 ? 38.162 -7.810 -49.318 1.00 98.50 302 ARG A CA 1
ATOM 2411 C C . ARG A 1 302 ? 37.853 -7.580 -50.796 1.00 98.50 302 ARG A C 1
ATOM 2413 O O . ARG A 1 302 ? 38.768 -7.500 -51.608 1.00 98.50 302 ARG A O 1
ATOM 2420 N N . GLU A 1 303 ? 36.578 -7.461 -51.157 1.00 98.31 303 GLU A N 1
ATOM 2421 C CA . GLU A 1 303 ? 36.169 -7.157 -52.533 1.00 98.31 303 GLU A CA 1
ATOM 2422 C C . GLU A 1 303 ? 36.665 -5.768 -52.972 1.00 98.31 303 GLU A C 1
ATOM 2424 O O . GLU A 1 303 ? 37.186 -5.617 -54.079 1.00 98.31 303 GLU A O 1
ATOM 2429 N N . ALA A 1 304 ? 36.572 -4.761 -52.100 1.00 97.62 304 ALA A N 1
ATOM 2430 C CA . ALA A 1 304 ? 37.096 -3.423 -52.361 1.00 97.62 304 ALA A CA 1
ATOM 2431 C C . ALA A 1 304 ? 38.629 -3.416 -52.495 1.00 97.62 304 ALA A C 1
ATOM 2433 O O . ALA A 1 304 ? 39.170 -2.758 -53.384 1.00 97.62 304 ALA A O 1
ATOM 2434 N N . GLU A 1 305 ? 39.335 -4.171 -51.655 1.00 98.44 305 GLU A N 1
ATOM 2435 C CA . GLU A 1 305 ? 40.788 -4.341 -51.718 1.00 98.44 305 GLU A CA 1
ATOM 2436 C C . GLU A 1 305 ? 41.228 -5.021 -53.024 1.00 98.44 305 GLU A C 1
ATOM 2438 O O . GLU A 1 305 ? 42.128 -4.529 -53.708 1.00 98.44 305 GLU A O 1
ATOM 2443 N N . MET A 1 306 ? 40.529 -6.080 -53.443 1.00 98.38 306 MET A N 1
ATOM 2444 C CA . MET A 1 306 ? 40.749 -6.734 -54.737 1.00 98.38 306 MET A CA 1
ATOM 2445 C C . MET A 1 306 ? 40.551 -5.765 -55.909 1.00 98.38 306 MET A C 1
ATOM 2447 O O . MET A 1 306 ? 41.398 -5.710 -56.804 1.00 98.38 306 MET A O 1
ATOM 2451 N N . LYS A 1 307 ? 39.486 -4.952 -55.884 1.00 98.19 307 LYS A N 1
ATOM 2452 C CA . LYS A 1 307 ? 39.243 -3.910 -56.897 1.00 98.19 307 LYS A CA 1
ATOM 2453 C C . LYS A 1 307 ? 40.354 -2.858 -56.917 1.00 98.19 307 LYS A C 1
ATOM 2455 O O . LYS A 1 307 ? 40.825 -2.495 -57.992 1.00 98.19 307 LYS A O 1
ATOM 2460 N N . ARG A 1 308 ? 40.828 -2.403 -55.749 1.00 98.12 308 ARG A N 1
ATOM 2461 C CA . ARG A 1 308 ? 41.963 -1.463 -55.648 1.00 98.12 308 ARG A CA 1
ATOM 2462 C C . ARG A 1 308 ? 43.237 -2.049 -56.256 1.00 98.12 308 ARG A C 1
ATOM 2464 O O . ARG A 1 308 ? 43.923 -1.358 -57.006 1.00 98.12 308 ARG A O 1
ATOM 2471 N N . MET A 1 309 ? 43.533 -3.323 -55.990 1.00 97.88 309 MET A N 1
ATOM 2472 C CA . MET A 1 309 ? 44.687 -4.008 -56.582 1.00 97.88 309 MET A CA 1
ATOM 2473 C C . MET A 1 309 ? 44.567 -4.160 -58.104 1.00 97.88 309 MET A C 1
ATOM 2475 O O . MET A 1 309 ? 45.558 -3.979 -58.812 1.00 97.88 309 MET A O 1
ATOM 2479 N N . GLN A 1 310 ? 43.377 -4.478 -58.622 1.00 98.06 310 GLN A N 1
ATOM 2480 C CA . GLN A 1 310 ? 43.127 -4.557 -60.066 1.00 98.06 310 GLN A CA 1
ATOM 2481 C C . GLN A 1 310 ? 43.330 -3.201 -60.744 1.00 98.06 310 GLN A C 1
ATOM 2483 O O . GLN A 1 310 ? 44.126 -3.108 -61.677 1.00 98.06 310 GLN A O 1
ATOM 2488 N N . HIS A 1 311 ? 42.717 -2.146 -60.205 1.00 97.81 311 HIS A N 1
ATOM 2489 C CA . HIS A 1 311 ? 42.889 -0.786 -60.709 1.00 97.81 311 HIS A CA 1
ATOM 2490 C C . HIS A 1 311 ? 44.369 -0.372 -60.715 1.00 97.81 311 HIS A C 1
ATOM 2492 O O . HIS A 1 311 ? 44.880 0.098 -61.728 1.00 97.81 311 HIS A O 1
ATOM 2498 N N . ALA A 1 312 ? 45.110 -0.630 -59.629 1.00 97.69 312 ALA A N 1
ATOM 2499 C CA . ALA A 1 312 ? 46.544 -0.337 -59.567 1.00 97.69 312 ALA A CA 1
ATOM 2500 C C . ALA A 1 312 ? 47.356 -1.080 -60.650 1.00 97.69 312 ALA A C 1
ATOM 2502 O O . ALA A 1 312 ? 48.272 -0.509 -61.248 1.00 97.69 312 ALA A O 1
ATOM 2503 N N . ARG A 1 313 ? 47.021 -2.345 -60.947 1.00 98.06 313 ARG A N 1
ATOM 2504 C CA . ARG A 1 313 ? 47.648 -3.111 -62.042 1.00 98.06 313 ARG A CA 1
ATOM 2505 C C . ARG A 1 313 ? 47.351 -2.495 -63.409 1.00 98.06 313 ARG A C 1
ATOM 2507 O O . ARG A 1 313 ? 48.261 -2.400 -64.232 1.00 98.06 313 ARG A O 1
ATOM 2514 N N . GLU A 1 314 ? 46.117 -2.065 -63.645 1.00 97.88 314 GLU A N 1
ATOM 2515 C CA . GLU A 1 314 ? 45.705 -1.405 -64.888 1.00 97.88 314 GLU A CA 1
ATOM 2516 C C . GLU A 1 314 ? 46.402 -0.055 -65.071 1.00 97.88 314 GLU A C 1
ATOM 2518 O O . GLU A 1 314 ? 46.977 0.191 -66.132 1.00 97.88 314 GLU A O 1
ATOM 2523 N N . THR A 1 315 ? 46.466 0.774 -64.024 1.00 97.50 315 THR A N 1
ATOM 2524 C CA . THR A 1 315 ? 47.200 2.050 -64.041 1.00 97.50 315 THR A CA 1
ATOM 2525 C C . THR A 1 315 ? 48.688 1.838 -64.345 1.00 97.50 315 THR A C 1
ATOM 2527 O O . THR A 1 315 ? 49.268 2.534 -65.183 1.00 97.50 315 THR A O 1
ATOM 2530 N N . ASN A 1 316 ? 49.315 0.830 -63.730 1.00 97.44 316 ASN A N 1
ATOM 2531 C CA . ASN A 1 316 ? 50.704 0.464 -64.018 1.00 97.44 316 ASN A CA 1
ATOM 2532 C C . ASN A 1 316 ? 50.894 -0.029 -65.461 1.00 97.44 316 ASN A C 1
ATOM 2534 O O . ASN A 1 316 ? 51.891 0.307 -66.109 1.00 97.44 316 ASN A O 1
ATOM 2538 N N . ARG A 1 317 ? 49.945 -0.807 -65.997 1.00 97.31 317 ARG A N 1
ATOM 2539 C CA . ARG A 1 317 ? 49.964 -1.263 -67.394 1.00 97.31 317 ARG A CA 1
ATOM 2540 C C . ARG A 1 317 ? 49.849 -0.084 -68.360 1.00 97.31 317 ARG A C 1
ATOM 2542 O O . ARG A 1 317 ? 50.672 0.010 -69.268 1.00 97.31 317 ARG A O 1
ATOM 2549 N N . ALA A 1 318 ? 48.897 0.821 -68.138 1.00 95.94 318 ALA A N 1
ATOM 2550 C CA . ALA A 1 318 ? 48.716 2.034 -68.934 1.00 95.94 318 ALA A CA 1
ATOM 2551 C C . ALA A 1 318 ? 49.977 2.914 -68.911 1.00 95.94 318 ALA A C 1
ATOM 2553 O O . ALA A 1 318 ? 50.464 3.335 -69.959 1.00 95.94 318 ALA A O 1
ATOM 2554 N N . SER A 1 319 ? 50.584 3.090 -67.732 1.00 96.62 319 SER A N 1
ATOM 2555 C CA . SER A 1 319 ? 51.831 3.850 -67.567 1.00 96.62 319 SER A CA 1
ATOM 2556 C C . SER A 1 319 ? 52.991 3.238 -68.362 1.00 96.62 319 SER A C 1
ATOM 2558 O O . SER A 1 319 ? 53.757 3.953 -69.008 1.00 96.62 319 SER A O 1
ATOM 2560 N N . ARG A 1 320 ? 53.104 1.901 -68.380 1.00 96.69 320 ARG A N 1
ATOM 2561 C CA . ARG A 1 320 ? 54.099 1.182 -69.194 1.00 96.69 320 ARG A CA 1
ATOM 2562 C C . ARG A 1 320 ? 53.862 1.337 -70.695 1.00 96.69 320 ARG A C 1
ATOM 2564 O O . ARG A 1 320 ? 54.838 1.474 -71.432 1.00 96.69 320 ARG A O 1
ATOM 2571 N N . VAL A 1 321 ? 52.608 1.295 -71.149 1.00 96.38 321 VAL A N 1
ATOM 2572 C CA . VAL A 1 321 ? 52.254 1.517 -72.562 1.00 96.38 321 VAL A CA 1
ATOM 2573 C C . VAL A 1 321 ? 52.611 2.944 -72.972 1.00 96.38 321 VAL A C 1
ATOM 2575 O O . VAL A 1 321 ? 53.401 3.113 -73.896 1.00 96.38 321 VAL A O 1
ATOM 2578 N N . CYS A 1 322 ? 52.176 3.950 -72.210 1.00 96.62 322 CYS A N 1
ATOM 2579 C CA . CYS A 1 322 ? 52.505 5.353 -72.473 1.00 96.62 322 CYS A CA 1
ATOM 2580 C C . CYS A 1 322 ? 54.027 5.594 -72.491 1.00 96.62 322 CYS A C 1
ATOM 2582 O O . CYS A 1 322 ? 54.554 6.270 -73.373 1.00 96.62 322 CYS A O 1
ATOM 2584 N N . ALA A 1 323 ? 54.780 4.992 -71.562 1.00 95.56 323 ALA A N 1
ATOM 2585 C CA . ALA A 1 323 ? 56.239 5.082 -71.561 1.00 95.56 323 ALA A CA 1
ATOM 2586 C C . ALA A 1 323 ? 56.876 4.449 -72.814 1.00 95.56 323 ALA A C 1
ATOM 2588 O O . ALA A 1 323 ? 57.853 4.988 -73.341 1.00 95.56 323 ALA A O 1
ATOM 2589 N N . LYS A 1 324 ? 56.341 3.322 -73.309 1.00 96.38 324 LYS A N 1
ATOM 2590 C CA . LYS A 1 324 ? 56.786 2.699 -74.567 1.00 96.38 324 LYS A CA 1
ATOM 2591 C C . LYS A 1 324 ? 56.474 3.582 -75.775 1.00 96.38 324 LYS A C 1
ATOM 2593 O O . LYS A 1 324 ? 57.366 3.783 -76.593 1.00 96.38 324 LYS A O 1
ATOM 2598 N N . GLU A 1 325 ? 55.271 4.141 -75.856 1.00 96.12 325 GLU A N 1
ATOM 2599 C CA . GLU A 1 325 ? 54.865 5.060 -76.928 1.00 96.12 325 GLU A CA 1
ATOM 2600 C C . GLU A 1 325 ? 55.740 6.313 -76.954 1.00 96.12 325 GLU A C 1
ATOM 2602 O O . GLU A 1 325 ? 56.272 6.666 -78.002 1.00 96.12 325 GLU A O 1
ATOM 2607 N N . ARG A 1 326 ? 56.013 6.926 -75.792 1.00 95.56 326 ARG A N 1
ATOM 2608 C CA . ARG A 1 326 ? 56.949 8.059 -75.687 1.00 95.56 326 ARG A CA 1
ATOM 2609 C C . ARG A 1 326 ? 58.353 7.700 -76.177 1.00 95.56 326 ARG A C 1
ATOM 2611 O O . ARG A 1 326 ? 58.993 8.510 -76.841 1.00 95.56 326 ARG A O 1
ATOM 2618 N N . ARG A 1 327 ? 58.852 6.497 -75.865 1.00 95.19 327 ARG A N 1
ATOM 2619 C CA . ARG A 1 327 ? 60.152 6.017 -76.374 1.00 95.19 327 ARG A CA 1
ATOM 2620 C C . ARG A 1 327 ? 60.128 5.808 -77.889 1.00 95.19 327 ARG A C 1
ATOM 2622 O O . ARG A 1 327 ? 61.109 6.141 -78.545 1.00 95.19 327 ARG A O 1
ATOM 2629 N N . LEU A 1 328 ? 59.036 5.269 -78.432 1.00 94.31 328 LEU A N 1
ATOM 2630 C CA . LEU A 1 328 ? 58.861 5.075 -79.871 1.00 94.31 328 LEU A CA 1
ATOM 2631 C C . LEU A 1 328 ? 58.814 6.422 -80.606 1.00 94.31 328 LEU A C 1
ATOM 2633 O O . LEU A 1 328 ? 59.562 6.613 -81.558 1.00 94.31 328 LEU A O 1
ATOM 2637 N N . ALA A 1 329 ? 58.022 7.375 -80.109 1.00 92.25 329 ALA A N 1
ATOM 2638 C CA . ALA A 1 329 ? 57.928 8.728 -80.652 1.00 92.25 329 ALA A CA 1
ATOM 2639 C C . ALA A 1 329 ? 59.295 9.431 -80.674 1.00 92.25 329 ALA A C 1
ATOM 2641 O O . ALA A 1 329 ? 59.686 9.977 -81.700 1.00 92.25 329 ALA A O 1
ATOM 2642 N N . ARG A 1 330 ? 60.075 9.336 -79.584 1.00 93.75 330 ARG A N 1
ATOM 2643 C CA . ARG A 1 330 ? 61.449 9.874 -79.536 1.00 93.75 330 ARG A CA 1
ATOM 2644 C C . ARG A 1 330 ? 62.378 9.240 -80.577 1.00 93.75 330 ARG A C 1
ATOM 2646 O O . ARG A 1 330 ? 63.195 9.943 -81.154 1.00 93.75 330 ARG A O 1
ATOM 2653 N N . ARG A 1 331 ? 62.263 7.930 -80.828 1.00 92.00 331 ARG A N 1
ATOM 2654 C CA . ARG A 1 331 ? 63.058 7.239 -81.863 1.00 92.00 331 ARG A CA 1
ATOM 2655 C C . ARG A 1 331 ? 62.677 7.668 -83.278 1.00 92.00 331 ARG A C 1
ATOM 2657 O O . ARG A 1 331 ? 63.557 7.778 -84.120 1.00 92.00 331 ARG A O 1
ATOM 2664 N N . LEU A 1 332 ? 61.385 7.867 -83.538 1.00 90.19 332 LEU A N 1
ATOM 2665 C CA . LEU A 1 332 ? 60.908 8.346 -84.836 1.00 90.19 332 LEU A CA 1
ATOM 2666 C C . LEU A 1 332 ? 61.355 9.789 -85.092 1.00 90.19 332 LEU A C 1
ATOM 2668 O O . LEU A 1 332 ? 61.838 10.064 -86.181 1.00 90.19 332 LEU A O 1
ATOM 2672 N N . ALA A 1 333 ? 61.278 10.665 -84.084 1.00 86.88 333 ALA A N 1
ATOM 2673 C CA . ALA A 1 333 ? 61.786 12.035 -84.178 1.00 86.88 333 ALA A CA 1
ATOM 2674 C C . ALA A 1 333 ? 63.292 12.067 -84.494 1.00 86.88 333 ALA A C 1
ATOM 2676 O O . ALA A 1 333 ? 63.693 12.706 -85.456 1.00 86.88 333 ALA A O 1
ATOM 2677 N N . ALA A 1 334 ? 64.100 11.277 -83.775 1.00 85.06 334 ALA A N 1
ATOM 2678 C CA . ALA A 1 334 ? 65.542 11.195 -84.022 1.00 85.06 334 ALA A CA 1
ATOM 2679 C C . ALA A 1 334 ? 65.900 10.699 -85.439 1.00 85.06 334 ALA A C 1
ATOM 2681 O O . ALA A 1 334 ? 66.916 11.102 -85.980 1.00 85.06 334 ALA A O 1
ATOM 2682 N N . ARG A 1 335 ? 65.071 9.841 -86.055 1.00 79.88 335 ARG A N 1
ATOM 2683 C CA . ARG A 1 335 ? 65.258 9.412 -87.456 1.00 79.88 335 ARG A CA 1
ATOM 2684 C C . ARG A 1 335 ? 64.831 10.464 -88.482 1.00 79.88 335 ARG A C 1
ATOM 2686 O O . ARG A 1 335 ? 65.277 10.394 -89.619 1.00 79.88 335 ARG A O 1
ATOM 2693 N N . GLY A 1 336 ? 63.930 11.374 -88.114 1.00 73.50 336 GLY A N 1
ATOM 2694 C CA . GLY A 1 336 ? 63.494 12.467 -88.983 1.00 73.50 336 GLY A CA 1
ATOM 2695 C C . GLY A 1 336 ? 64.575 13.532 -89.165 1.00 73.50 336 GLY A C 1
ATOM 2696 O O . GLY A 1 336 ? 64.723 14.051 -90.267 1.00 73.50 336 GLY A O 1
ATOM 2697 N N . ASP A 1 337 ? 65.371 13.793 -88.126 1.00 67.75 337 ASP A N 1
ATOM 2698 C CA . ASP A 1 337 ? 66.456 14.782 -88.176 1.00 67.75 337 ASP A CA 1
ATOM 2699 C C . ASP A 1 337 ? 67.615 14.357 -89.104 1.00 67.75 337 ASP A C 1
ATOM 2701 O O . ASP A 1 337 ? 68.239 15.211 -89.728 1.00 67.75 337 ASP A O 1
ATOM 2705 N N . ASP A 1 338 ? 67.842 13.051 -89.299 1.00 61.69 338 ASP A N 1
ATOM 2706 C CA . ASP A 1 338 ? 68.859 12.529 -90.233 1.00 61.69 338 ASP A CA 1
ATOM 2707 C C . ASP A 1 338 ? 68.495 12.730 -91.723 1.00 61.69 338 ASP A C 1
ATOM 2709 O O . ASP A 1 338 ? 69.352 12.591 -92.595 1.00 61.69 338 ASP A O 1
ATOM 2713 N N . MET A 1 339 ? 67.238 13.060 -92.047 1.00 58.44 339 MET A N 1
ATOM 2714 C CA . MET A 1 339 ? 66.751 13.191 -93.433 1.00 58.44 339 MET A CA 1
ATOM 2715 C C . MET A 1 339 ? 66.722 14.638 -93.959 1.00 58.44 339 MET A C 1
ATOM 2717 O O . MET A 1 339 ? 66.496 14.834 -95.150 1.00 58.44 339 MET A O 1
ATOM 2721 N N . CYS A 1 340 ? 66.964 15.650 -93.117 1.00 56.34 340 CYS A N 1
ATOM 2722 C CA . CYS A 1 340 ? 66.966 17.073 -93.506 1.00 56.34 340 CYS A CA 1
ATOM 2723 C C . CYS A 1 340 ? 68.380 17.686 -93.625 1.00 56.34 340 CYS A C 1
ATOM 2725 O O . CYS A 1 340 ? 68.518 18.906 -93.657 1.00 56.34 340 CYS A O 1
ATOM 2727 N N . GLY A 1 341 ? 69.427 16.855 -93.666 1.00 55.94 341 GLY A N 1
ATOM 2728 C CA . GLY A 1 341 ? 70.835 17.270 -93.738 1.00 55.94 341 GLY A CA 1
ATOM 2729 C C . GLY A 1 341 ? 71.514 17.089 -95.102 1.00 55.94 341 GLY A C 1
ATOM 2730 O O . GLY A 1 341 ? 72.729 16.895 -95.124 1.00 55.94 341 GLY A O 1
ATOM 2731 N N . GLN A 1 342 ? 70.769 17.105 -96.214 1.00 45.62 342 GLN A N 1
ATOM 2732 C CA . GLN A 1 342 ? 71.329 17.123 -97.575 1.00 45.62 342 GLN A CA 1
ATOM 2733 C C . GLN A 1 342 ? 70.939 18.382 -98.336 1.00 45.62 342 GLN A C 1
ATOM 2735 O O . GLN A 1 342 ? 69.743 18.747 -98.285 1.00 45.62 342 GLN A O 1
#